Protein AF-A0A932NQ71-F1 (afdb_monomer_lite)

Radius of gyration: 81.45 Å; chains: 1; bounding box: 153×46×199 Å

Sequence (255 aa):
MKWWVYSDGLVCGPYYPETLTRRPSFTSDSLVCPEEGEGGAAAQWLRAGNVRTLRAMLEGRPFPPDPTLDDVADHRRLAERLTELESAARRQAAELKNLAQSEGLLRLELGRKDLELKALNARLAKAGSQMAAVKALEEGLRAIMEGLREQGAEGTALEARLSGFAAEIARSIDRADKAAAESLREAAGLVDATRAGVLRSIKAAEKTLAALVEERASAGAPPKKGGRHARRVRQQLAPSELGLPDAVPLDPPSF

Secondary structure (DSSP, 8-state):
--EEEEETTEEEEEE-HHHHHT-TT--TTSEEEES---SSS----EEGGGSHHHHHHHTTSPPPPPPPHHHHHHHHHHHHHHHHHHHHHHHHHHHHHHHHHHHHHHHHHHHHHHHHHHHHHHHHHHHHHHHHHHHHHHHHHHHHHHHHHHHHHHHHHHHHHHHHHHHHHHHHHHHHHHHHHHHHHHHHHHHHHHHHHHHHHHHHHHHHHHHHHHHHHHS--PPP-------------------PPP----PPPP-

pLDDT: mean 85.09, std 18.21, range [34.28, 98.69]

Foldseek 3Di:
DFKWWDDPNDIDDRHDLVRLLPDPRRAQQIWIFDPPPPDPDPGDTDRLCVDPVNVVSRVPDDDDPDQDPVNVVVVVVVVVVVVVVVVVVVVVVVVVVVVVVVVVVVVVVVVVVVVVVVVVVVVVVVVVVVVVVVVVVVVVVVVVVVVVVVVVVVVVVVVVVVVVVVVVVVVVVVVVVVVVVVVVVVVVVVVVVVVVVVVVVVVVVVVVVVVVVVVPVVDDDDDDDDDDDDDDDDDDDDPDDPPPPDDDDDDDDDD

Structure (mmCIF, N/CA/C/O backbone):
data_AF-A0A932NQ71-F1
#
_entry.id   AF-A0A932NQ71-F1
#
loop_
_atom_site.group_PDB
_atom_site.id
_atom_site.type_symbol
_atom_site.label_atom_id
_atom_site.label_alt_id
_atom_site.label_comp_id
_atom_site.label_asym_id
_atom_site.label_entity_id
_atom_site.label_seq_id
_atom_site.pdbx_PDB_ins_code
_atom_site.Cartn_x
_atom_site.Cartn_y
_atom_site.Cartn_z
_atom_site.occupancy
_atom_site.B_iso_or_equiv
_atom_site.auth_seq_id
_atom_site.auth_comp_id
_atom_site.auth_asym_id
_atom_site.auth_atom_id
_atom_site.pdbx_PDB_model_num
ATOM 1 N N . MET A 1 1 ? 58.960 -20.748 -76.972 1.00 87.12 1 MET A N 1
ATOM 2 C CA . MET A 1 1 ? 59.338 -20.384 -75.591 1.00 87.12 1 MET A CA 1
ATOM 3 C C . MET A 1 1 ? 58.078 -20.287 -74.743 1.00 87.12 1 MET A C 1
ATOM 5 O O . MET A 1 1 ? 57.153 -19.610 -75.188 1.00 87.12 1 MET A O 1
ATOM 9 N N . LYS A 1 2 ? 58.004 -20.971 -73.593 1.00 93.12 2 LYS A N 1
ATOM 10 C CA . LYS A 1 2 ? 56.854 -20.858 -72.679 1.00 93.12 2 LYS A CA 1
ATOM 11 C C . LYS A 1 2 ? 57.104 -19.808 -71.593 1.00 93.12 2 LYS A C 1
ATOM 13 O O . LYS A 1 2 ? 58.249 -19.454 -71.314 1.00 93.12 2 LYS A O 1
ATOM 18 N N . TRP A 1 3 ? 56.021 -19.327 -70.993 1.00 94.56 3 TRP A N 1
ATOM 19 C CA . TRP A 1 3 ? 56.010 -18.225 -70.036 1.00 94.56 3 TRP A CA 1
ATOM 20 C C . TRP A 1 3 ? 55.149 -18.555 -68.816 1.00 94.56 3 TRP A C 1
ATOM 22 O O . TRP A 1 3 ? 54.027 -19.049 -68.943 1.00 94.56 3 TRP A O 1
ATOM 32 N N . TRP A 1 4 ? 55.658 -18.239 -67.634 1.00 94.81 4 TRP A N 1
ATOM 33 C CA . TRP A 1 4 ? 54.905 -18.167 -66.385 1.00 94.81 4 TRP A CA 1
ATOM 34 C C . TRP A 1 4 ? 54.272 -16.784 -66.251 1.00 94.81 4 TRP A C 1
ATOM 36 O O . TRP A 1 4 ? 54.872 -15.804 -66.684 1.00 94.81 4 TRP A O 1
ATOM 46 N N . VAL A 1 5 ? 53.082 -16.690 -65.659 1.00 95.06 5 VAL A N 1
ATOM 47 C CA . VAL A 1 5 ? 52.333 -15.434 -65.484 1.00 95.06 5 VAL A CA 1
ATOM 48 C C . VAL A 1 5 ? 51.865 -15.296 -64.045 1.00 95.06 5 VAL A C 1
ATOM 50 O O . VAL A 1 5 ? 51.347 -16.256 -63.479 1.00 95.06 5 VAL A O 1
ATOM 53 N N . TYR A 1 6 ? 52.003 -14.104 -63.472 1.00 92.94 6 TYR A N 1
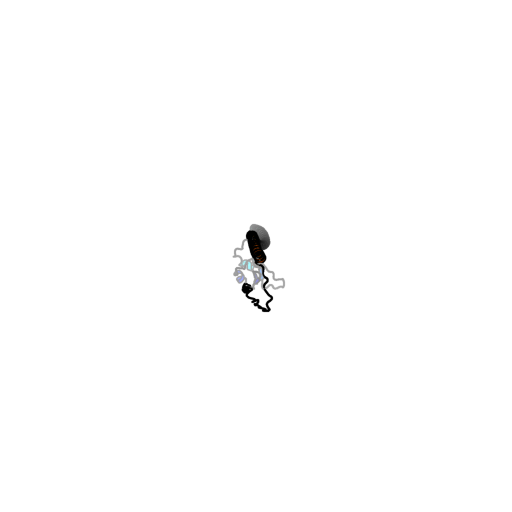ATOM 54 C CA . TYR A 1 6 ? 51.440 -13.763 -62.170 1.00 92.94 6 TYR A CA 1
ATOM 55 C C . TYR A 1 6 ? 50.086 -13.062 -62.345 1.00 92.94 6 TYR A C 1
ATOM 57 O O . TYR A 1 6 ? 50.020 -11.987 -62.943 1.00 92.94 6 TYR A O 1
ATOM 65 N N . SER A 1 7 ? 49.013 -13.678 -61.847 1.00 92.19 7 SER A N 1
ATOM 66 C CA . SER A 1 7 ? 47.631 -13.170 -61.904 1.00 92.19 7 SER A CA 1
ATOM 67 C C . SER A 1 7 ? 46.954 -13.435 -60.564 1.00 92.19 7 SER A C 1
ATOM 69 O O . SER A 1 7 ? 47.102 -14.526 -60.019 1.00 92.19 7 SER A O 1
ATOM 71 N N . ASP A 1 8 ? 46.220 -12.454 -60.034 1.00 88.88 8 ASP A N 1
ATOM 72 C CA . ASP A 1 8 ? 45.392 -12.601 -58.821 1.00 88.88 8 ASP A CA 1
ATOM 73 C C . ASP A 1 8 ? 46.147 -13.151 -57.597 1.00 88.88 8 ASP A C 1
ATOM 75 O O . ASP A 1 8 ? 45.623 -13.932 -56.805 1.00 88.88 8 ASP A O 1
ATOM 79 N N . GLY A 1 9 ? 47.418 -12.770 -57.450 1.00 89.12 9 GLY A N 1
ATOM 80 C CA . GLY A 1 9 ? 48.261 -13.227 -56.346 1.00 89.12 9 GLY A CA 1
ATOM 81 C C . GLY A 1 9 ? 48.943 -14.586 -56.561 1.00 89.12 9 GLY A C 1
ATOM 82 O O . GLY A 1 9 ? 49.709 -15.010 -55.695 1.00 89.12 9 GLY A O 1
ATOM 83 N N . LEU A 1 10 ? 48.707 -15.263 -57.692 1.00 91.94 10 LEU A N 1
ATOM 84 C CA . LEU A 1 10 ? 49.193 -16.617 -57.978 1.00 91.94 10 LEU A CA 1
ATOM 85 C C . LEU A 1 10 ? 50.079 -16.674 -59.230 1.00 91.94 10 LEU A C 1
ATOM 87 O O . LEU A 1 10 ? 49.844 -15.981 -60.219 1.00 91.94 10 LEU A O 1
ATOM 91 N N . VAL A 1 11 ? 51.081 -17.559 -59.208 1.00 93.00 11 VAL A N 1
ATOM 92 C CA . VAL A 1 11 ? 51.907 -17.892 -60.380 1.00 93.00 11 VAL A CA 1
ATOM 93 C C . VAL A 1 11 ? 51.250 -19.037 -61.151 1.00 93.00 11 VAL A C 1
ATOM 95 O O . VAL A 1 11 ? 51.046 -20.122 -60.614 1.00 93.00 11 VAL A O 1
ATOM 98 N N . CYS A 1 12 ? 50.923 -18.810 -62.420 1.00 93.56 12 CYS A N 1
ATOM 99 C CA . CYS A 1 12 ? 50.302 -19.783 -63.315 1.00 93.56 12 CYS A CA 1
ATOM 100 C C . CYS A 1 12 ? 51.209 -20.056 -64.524 1.00 93.56 12 CYS A C 1
ATOM 102 O O . CYS A 1 12 ? 51.764 -19.121 -65.101 1.00 93.56 12 CYS A O 1
ATOM 104 N N . GLY A 1 13 ? 51.310 -21.308 -64.972 1.00 90.56 13 GLY A N 1
ATOM 105 C CA . GLY A 1 13 ? 52.090 -21.659 -66.162 1.00 90.56 13 GLY A CA 1
ATOM 106 C C . GLY A 1 13 ? 52.717 -23.051 -66.100 1.00 90.56 13 GLY A C 1
ATOM 107 O O . GLY A 1 13 ? 52.333 -23.845 -65.240 1.00 90.56 13 GLY A O 1
ATOM 108 N N . PRO A 1 14 ? 53.654 -23.352 -67.017 1.00 93.44 14 PRO A N 1
ATOM 109 C CA . PRO A 1 14 ? 54.113 -22.498 -68.115 1.00 93.44 14 PRO A CA 1
ATOM 110 C C . PRO A 1 14 ? 53.147 -22.549 -69.315 1.00 93.44 14 PRO A C 1
ATOM 112 O O . PRO A 1 14 ? 52.634 -23.606 -69.678 1.00 93.44 14 PRO A O 1
ATOM 115 N N . TYR A 1 15 ? 52.901 -21.410 -69.959 1.00 95.94 15 TYR A N 1
ATOM 116 C CA . TYR A 1 15 ? 51.997 -21.288 -71.106 1.00 95.94 15 TYR A CA 1
ATOM 117 C C . TYR A 1 15 ? 52.735 -20.895 -72.379 1.00 95.94 15 TYR A C 1
ATOM 119 O O . TYR A 1 15 ? 53.704 -20.139 -72.350 1.00 95.94 15 TYR A O 1
ATOM 127 N N . TYR A 1 16 ? 52.222 -21.350 -73.518 1.00 95.88 16 TYR A N 1
ATOM 128 C CA . TYR A 1 16 ? 52.637 -20.813 -74.805 1.00 95.88 16 TYR A CA 1
ATOM 129 C C . TYR A 1 16 ? 52.092 -19.387 -74.997 1.00 95.88 16 TYR A C 1
ATOM 131 O O . TYR A 1 16 ? 51.000 -19.084 -74.498 1.00 95.88 16 TYR A O 1
ATOM 139 N N . PRO A 1 17 ? 52.816 -18.507 -75.709 1.00 93.75 17 PRO A N 1
ATOM 140 C CA . PRO A 1 17 ? 52.379 -17.139 -75.978 1.00 93.75 17 PRO A CA 1
ATOM 141 C C . PRO A 1 17 ? 50.953 -17.064 -76.561 1.00 93.75 17 PRO A C 1
ATOM 143 O O . PRO A 1 17 ? 50.155 -16.201 -76.187 1.00 93.75 17 PRO A O 1
ATOM 146 N N . GLU A 1 18 ? 50.599 -17.999 -77.441 1.00 94.06 18 GLU A N 1
ATOM 147 C CA . GLU A 1 18 ? 49.287 -18.101 -78.090 1.00 94.06 18 GLU A CA 1
ATOM 148 C C . GLU A 1 18 ? 48.183 -18.487 -77.094 1.00 94.06 18 GLU A C 1
ATOM 150 O O . GLU A 1 18 ? 47.032 -18.076 -77.236 1.00 94.06 18 GLU A O 1
ATOM 155 N N . THR A 1 19 ? 48.522 -19.260 -76.059 1.00 94.19 19 THR A N 1
ATOM 156 C CA . THR A 1 19 ? 47.599 -19.612 -74.971 1.00 94.19 19 THR A CA 1
ATOM 157 C C . THR A 1 19 ? 47.383 -18.428 -74.035 1.00 94.19 19 THR A C 1
ATOM 159 O O . THR A 1 19 ? 46.269 -18.230 -73.553 1.00 94.19 19 THR A O 1
ATOM 162 N N . LEU A 1 20 ? 48.419 -17.618 -73.796 1.00 93.25 20 LEU A N 1
ATOM 163 C CA . LEU A 1 20 ? 48.328 -16.436 -72.939 1.00 93.25 20 LEU A CA 1
ATOM 164 C C . LEU A 1 20 ? 47.401 -15.369 -73.511 1.00 93.25 20 LEU A C 1
ATOM 166 O O . LEU A 1 20 ? 46.531 -14.880 -72.802 1.00 93.25 20 LEU A O 1
ATOM 170 N N . THR A 1 21 ? 47.517 -15.066 -74.800 1.00 90.06 21 THR A N 1
ATOM 171 C CA . THR A 1 21 ? 46.705 -14.030 -75.472 1.00 90.06 21 THR A CA 1
ATOM 172 C C . THR A 1 21 ? 45.207 -14.345 -75.516 1.00 90.06 21 THR A C 1
ATOM 174 O O . THR A 1 21 ? 44.372 -13.434 -75.577 1.00 90.06 21 THR A O 1
ATOM 177 N N . ARG A 1 22 ? 44.850 -15.634 -75.450 1.00 90.75 22 ARG A N 1
ATOM 178 C CA . ARG A 1 22 ? 43.459 -16.099 -75.353 1.00 90.75 22 ARG A CA 1
ATOM 179 C C . ARG A 1 22 ? 42.862 -15.909 -73.961 1.00 90.75 22 ARG A C 1
ATOM 181 O O . ARG A 1 22 ? 41.639 -15.924 -73.832 1.00 90.75 22 ARG A O 1
ATOM 188 N N . ARG A 1 23 ? 43.683 -15.739 -72.921 1.00 90.69 23 ARG A N 1
ATOM 189 C CA . ARG A 1 23 ? 43.180 -15.531 -71.560 1.00 90.69 23 ARG A CA 1
ATOM 190 C C . ARG A 1 23 ? 42.665 -14.096 -71.422 1.00 90.69 23 ARG A C 1
ATOM 192 O O . ARG A 1 23 ? 43.397 -13.162 -71.730 1.00 90.69 23 ARG A O 1
ATOM 199 N N . PRO A 1 24 ? 41.434 -13.893 -70.925 1.00 86.56 24 PRO A N 1
ATOM 200 C CA . PRO A 1 24 ? 40.876 -12.552 -70.768 1.00 86.56 24 PRO A CA 1
ATOM 201 C C . PRO A 1 24 ? 41.598 -11.727 -69.694 1.00 86.56 24 PRO A C 1
ATOM 203 O O . PRO A 1 24 ? 41.626 -10.509 -69.800 1.00 86.56 24 PRO A O 1
ATOM 206 N N . SER A 1 25 ? 42.206 -12.376 -68.694 1.00 89.00 25 SER A N 1
ATOM 207 C CA . SER A 1 25 ? 42.967 -11.711 -67.628 1.00 89.00 25 SER A CA 1
ATOM 208 C C . SER A 1 25 ? 44.401 -11.342 -68.022 1.00 89.00 25 SER A C 1
ATOM 210 O O . SER A 1 25 ? 45.077 -10.650 -67.269 1.00 89.00 25 SER A O 1
ATOM 212 N N . PHE A 1 26 ? 44.885 -11.806 -69.178 1.00 91.75 26 PHE A N 1
ATOM 213 C CA . PHE A 1 26 ? 46.238 -11.516 -69.632 1.00 91.75 26 PHE A CA 1
ATOM 214 C C . PHE A 1 26 ? 46.274 -10.175 -70.367 1.00 91.75 26 PHE A C 1
ATOM 216 O O . PHE A 1 26 ? 45.710 -10.016 -71.451 1.00 91.75 26 PHE A O 1
ATOM 223 N N . THR A 1 27 ? 46.954 -9.213 -69.762 1.00 90.75 27 THR A N 1
ATOM 224 C CA . THR A 1 27 ? 47.114 -7.841 -70.250 1.00 90.75 27 THR A CA 1
ATOM 225 C C . THR A 1 27 ? 48.595 -7.509 -70.421 1.00 90.75 27 THR A C 1
ATOM 227 O O . THR A 1 27 ? 49.475 -8.258 -69.997 1.00 90.75 27 THR A O 1
ATOM 230 N N . SER A 1 28 ? 48.900 -6.357 -71.014 1.00 89.75 28 SER A N 1
ATOM 231 C CA . SER A 1 28 ? 50.267 -5.821 -71.089 1.00 89.75 28 SER A CA 1
ATOM 232 C C . SER A 1 28 ? 50.939 -5.649 -69.726 1.00 89.75 28 SER A C 1
ATOM 234 O O . SER A 1 28 ? 52.160 -5.758 -69.629 1.00 89.75 28 SER A O 1
ATOM 236 N N . ASP A 1 29 ? 50.157 -5.411 -68.677 1.00 90.06 29 ASP A N 1
ATOM 237 C CA . ASP A 1 29 ? 50.656 -5.230 -67.313 1.00 90.06 29 ASP A CA 1
ATOM 238 C C . ASP A 1 29 ? 50.848 -6.534 -66.550 1.00 90.06 29 ASP A C 1
ATOM 240 O O . ASP A 1 29 ? 51.442 -6.531 -65.472 1.00 90.06 29 ASP A O 1
ATOM 244 N N . SER A 1 30 ? 50.390 -7.655 -67.111 1.00 93.75 30 SER A N 1
ATOM 245 C CA . SER A 1 30 ? 50.620 -8.968 -66.518 1.00 93.75 30 SER A CA 1
ATOM 246 C C . SER A 1 30 ? 52.121 -9.224 -66.392 1.00 93.75 30 SER A C 1
ATOM 248 O O . SER A 1 30 ? 52.876 -9.055 -67.352 1.00 93.75 30 SER A O 1
ATOM 250 N N . LEU A 1 31 ? 52.563 -9.626 -65.201 1.00 94.25 31 LEU A N 1
ATOM 251 C CA . LEU A 1 31 ? 53.960 -9.974 -64.964 1.00 94.25 31 LEU A CA 1
ATOM 252 C C . LEU A 1 31 ? 54.220 -11.378 -65.501 1.00 94.25 31 LEU A C 1
ATOM 254 O O . LEU A 1 31 ? 53.492 -12.317 -65.178 1.00 94.25 31 LEU A O 1
ATOM 258 N N . VAL A 1 32 ? 55.265 -11.516 -66.310 1.00 94.44 32 VAL A N 1
ATOM 259 C CA . VAL A 1 32 ? 55.643 -12.756 -66.979 1.00 94.44 32 VAL A CA 1
ATOM 260 C C . VAL A 1 32 ? 57.102 -13.109 -66.732 1.00 94.44 32 VAL A C 1
ATOM 262 O O . VAL A 1 32 ? 57.952 -12.229 -66.600 1.00 94.44 32 VAL A O 1
ATOM 265 N N . CYS A 1 33 ? 57.394 -14.405 -66.709 1.00 93.75 33 CYS A N 1
ATOM 266 C CA . CYS A 1 33 ? 58.746 -14.939 -66.597 1.00 93.75 33 CYS A CA 1
ATOM 267 C C . CYS A 1 33 ? 58.964 -16.037 -67.651 1.00 93.75 33 CYS A C 1
ATOM 269 O O . CYS A 1 33 ? 58.133 -16.945 -67.742 1.00 93.75 33 CYS A O 1
ATOM 271 N N . PRO A 1 34 ? 60.044 -15.995 -68.452 1.00 93.12 34 PRO A N 1
ATOM 272 C CA . PRO A 1 34 ? 60.342 -17.060 -69.408 1.00 93.12 34 PRO A CA 1
ATOM 273 C C . PRO A 1 34 ? 60.709 -18.370 -68.688 1.00 93.12 34 PRO A C 1
ATOM 275 O O . PRO A 1 34 ? 61.270 -18.341 -67.596 1.00 93.12 34 PRO A O 1
ATOM 278 N N . GLU A 1 35 ? 60.390 -19.519 -69.292 1.00 90.06 35 GLU A N 1
ATOM 279 C CA . GLU A 1 35 ? 60.728 -20.853 -68.753 1.00 90.06 35 GLU A CA 1
ATOM 280 C C . GLU A 1 35 ? 62.245 -21.137 -68.805 1.00 90.06 35 GLU A C 1
ATOM 282 O O . GLU A 1 35 ? 62.796 -21.715 -67.875 1.00 90.06 35 GLU A O 1
ATOM 287 N N . GLU A 1 36 ? 62.931 -20.692 -69.862 1.00 78.44 36 GLU A N 1
ATOM 288 C CA . GLU A 1 36 ? 64.332 -21.035 -70.171 1.00 78.44 36 GLU A CA 1
ATOM 289 C C . GLU A 1 36 ? 65.318 -19.934 -69.739 1.00 78.44 36 GLU A C 1
ATOM 291 O O . GLU A 1 36 ? 66.099 -19.413 -70.535 1.00 78.44 36 GLU A O 1
ATOM 296 N N . GLY A 1 37 ? 65.271 -19.536 -68.468 1.00 70.38 37 GLY A N 1
ATOM 297 C CA . GLY A 1 37 ? 66.312 -18.694 -67.875 1.00 70.38 37 GLY A CA 1
ATOM 298 C C . GLY A 1 37 ? 67.559 -19.517 -67.543 1.00 70.38 37 GLY A C 1
ATOM 299 O O . GLY A 1 37 ? 67.740 -19.908 -66.392 1.00 70.38 37 GLY A O 1
ATOM 300 N N . GLU A 1 38 ? 68.409 -19.815 -68.529 1.00 55.44 38 GLU A N 1
ATOM 301 C CA . GLU A 1 38 ? 69.722 -20.427 -68.279 1.00 55.44 38 GLU A CA 1
ATOM 302 C C . GLU A 1 38 ? 70.654 -19.417 -67.590 1.00 55.44 38 GLU A C 1
ATOM 304 O O . GLU A 1 38 ? 71.309 -18.593 -68.224 1.00 55.44 38 GLU A O 1
ATOM 309 N N . GLY A 1 39 ? 70.701 -19.473 -66.261 1.00 52.31 39 GLY A N 1
ATOM 310 C CA . GLY A 1 39 ? 71.668 -18.738 -65.447 1.00 52.31 39 GLY A CA 1
ATOM 311 C C . GLY A 1 39 ? 71.035 -18.214 -64.168 1.00 52.31 39 GLY A C 1
ATOM 312 O O . GLY A 1 39 ? 70.076 -17.456 -64.222 1.00 52.31 39 GLY A O 1
ATOM 313 N N . GLY A 1 40 ? 71.579 -18.614 -63.015 1.00 54.53 40 GLY A N 1
ATOM 314 C CA . GLY A 1 40 ? 71.048 -18.399 -61.660 1.00 54.53 40 GLY A CA 1
ATOM 315 C C . GLY A 1 40 ? 70.956 -16.952 -61.149 1.00 54.53 40 GLY A C 1
ATOM 316 O O . GLY A 1 40 ? 71.120 -16.723 -59.952 1.00 54.53 40 GLY A O 1
ATOM 317 N N . ALA A 1 41 ? 70.685 -15.977 -62.014 1.00 58.09 41 ALA A N 1
ATOM 318 C CA . ALA A 1 41 ? 70.125 -14.698 -61.607 1.00 58.09 41 ALA A CA 1
ATOM 319 C C . ALA A 1 41 ? 68.621 -14.887 -61.354 1.00 58.09 41 ALA A C 1
ATOM 321 O O . ALA A 1 41 ? 67.938 -15.556 -62.127 1.00 58.09 41 ALA A O 1
ATOM 322 N N . ALA A 1 42 ? 68.108 -14.329 -60.254 1.00 65.56 42 ALA A N 1
ATOM 323 C CA . ALA A 1 42 ? 66.695 -14.406 -59.896 1.00 65.56 42 ALA A CA 1
ATOM 324 C C . ALA A 1 42 ? 65.810 -14.103 -61.117 1.00 65.56 42 ALA A C 1
ATOM 326 O O . ALA A 1 42 ? 65.957 -13.051 -61.737 1.00 65.56 42 ALA A O 1
ATOM 327 N N . ALA A 1 43 ? 64.930 -15.047 -61.456 1.00 68.44 43 ALA A N 1
ATOM 328 C CA . ALA A 1 43 ? 63.983 -14.965 -62.560 1.00 68.44 43 ALA A CA 1
ATOM 329 C C . ALA A 1 43 ? 63.356 -13.562 -62.650 1.00 68.44 43 ALA A C 1
ATOM 331 O O . ALA A 1 43 ? 62.562 -13.164 -61.793 1.00 68.44 43 ALA A O 1
ATOM 332 N N . GLN A 1 44 ? 63.763 -12.782 -63.656 1.00 83.19 44 GLN A N 1
ATOM 333 C CA . GLN A 1 44 ? 63.325 -11.399 -63.790 1.00 83.19 44 GLN A CA 1
ATOM 334 C C . GLN A 1 44 ? 61.885 -11.390 -64.304 1.00 83.19 44 GLN A C 1
ATOM 336 O O . GLN A 1 44 ? 61.628 -11.620 -65.485 1.00 83.19 44 GLN A O 1
ATOM 341 N N . TRP A 1 45 ? 60.937 -11.129 -63.404 1.00 90.25 45 TRP A N 1
ATOM 342 C CA . TRP A 1 45 ? 59.552 -10.858 -63.770 1.00 90.25 45 TRP A CA 1
ATOM 343 C C . TRP A 1 45 ? 59.490 -9.558 -64.571 1.00 90.25 45 TRP A C 1
ATOM 345 O O . TRP A 1 45 ? 59.839 -8.485 -64.075 1.00 90.25 45 TRP A O 1
ATOM 355 N N . LEU A 1 46 ? 59.050 -9.651 -65.820 1.00 90.81 46 LEU A N 1
ATOM 356 C CA . LEU A 1 46 ? 58.899 -8.520 -66.729 1.00 90.81 46 LEU A CA 1
ATOM 357 C C . LEU A 1 46 ? 57.415 -8.283 -66.986 1.00 90.81 46 LEU A C 1
ATOM 359 O O . LEU A 1 46 ? 56.630 -9.222 -67.005 1.00 90.81 46 LEU A O 1
ATOM 363 N N . ARG A 1 47 ? 57.005 -7.039 -67.236 1.00 92.31 47 ARG A N 1
ATOM 364 C CA . ARG A 1 47 ? 55.658 -6.794 -67.773 1.00 92.31 47 ARG A CA 1
ATOM 365 C C . ARG A 1 47 ? 55.561 -7.411 -69.166 1.00 92.31 47 ARG A C 1
ATOM 367 O O . ARG A 1 47 ? 56.481 -7.232 -69.967 1.00 92.31 47 ARG A O 1
ATOM 374 N N . ALA A 1 48 ? 54.458 -8.087 -69.476 1.00 92.19 48 ALA A N 1
ATOM 375 C CA . ALA A 1 48 ? 54.202 -8.671 -70.794 1.00 92.19 48 ALA A CA 1
ATOM 376 C C . ALA A 1 48 ? 54.368 -7.633 -71.914 1.00 92.19 48 ALA A C 1
ATOM 378 O O . ALA A 1 48 ? 54.934 -7.922 -72.965 1.00 92.19 48 ALA A O 1
ATOM 379 N N . GLY A 1 49 ? 53.964 -6.392 -71.642 1.00 87.94 49 GLY A N 1
ATOM 380 C CA . GLY A 1 49 ? 54.134 -5.250 -72.523 1.00 87.94 49 GLY A CA 1
ATOM 381 C C . GLY A 1 49 ? 55.590 -4.861 -72.764 1.00 87.94 49 GLY A C 1
ATOM 382 O O . GLY A 1 49 ? 55.852 -4.230 -73.771 1.00 87.94 49 GLY A O 1
ATOM 383 N N . ASN A 1 50 ? 56.561 -5.236 -71.929 1.00 88.38 50 ASN A N 1
ATOM 384 C CA . ASN A 1 50 ? 57.991 -4.966 -72.160 1.00 88.38 50 ASN A CA 1
ATOM 385 C C . ASN A 1 50 ? 58.691 -6.079 -72.949 1.00 88.38 50 ASN A C 1
ATOM 387 O O . ASN A 1 50 ? 59.776 -5.869 -73.490 1.00 88.38 50 ASN A O 1
ATOM 391 N N . VAL A 1 51 ? 58.067 -7.250 -73.053 1.00 91.62 51 VAL A N 1
ATOM 392 C CA . VAL A 1 51 ? 58.594 -8.383 -73.809 1.00 91.62 51 VAL A CA 1
ATOM 393 C C . VAL A 1 51 ? 58.146 -8.251 -75.263 1.00 91.62 51 VAL A C 1
ATOM 395 O O . VAL A 1 51 ? 56.968 -8.406 -75.570 1.00 91.62 51 VAL A O 1
ATOM 398 N N . ARG A 1 52 ? 59.086 -7.996 -76.182 1.00 88.62 52 ARG A N 1
ATOM 399 C CA . ARG A 1 52 ? 58.796 -7.728 -77.607 1.00 88.62 52 ARG A CA 1
ATOM 400 C C . ARG A 1 52 ? 57.889 -8.780 -78.263 1.00 88.62 52 ARG A C 1
ATOM 402 O O . ARG A 1 52 ? 57.012 -8.419 -79.038 1.00 88.62 52 ARG A O 1
ATOM 409 N N . THR A 1 53 ? 58.087 -10.061 -77.946 1.00 90.19 53 THR A N 1
ATOM 410 C CA . THR A 1 53 ? 57.305 -11.173 -78.514 1.00 90.19 53 THR A CA 1
ATOM 411 C C . THR A 1 53 ? 55.861 -11.204 -78.017 1.00 90.19 53 THR A C 1
ATOM 413 O O . THR A 1 53 ? 54.963 -11.522 -78.788 1.00 90.19 53 THR A O 1
ATOM 416 N N . LEU A 1 54 ? 55.621 -10.847 -76.753 1.00 91.12 54 LEU A N 1
ATOM 417 C CA . LEU A 1 54 ? 54.277 -10.788 -76.174 1.00 91.12 54 LEU A CA 1
ATOM 418 C C . LEU A 1 54 ? 53.574 -9.474 -76.526 1.00 91.12 54 LEU A C 1
ATOM 420 O O . LEU A 1 54 ? 52.382 -9.490 -76.820 1.00 91.12 54 LEU A O 1
ATOM 424 N N . ARG A 1 55 ? 54.317 -8.360 -76.584 1.00 88.94 55 ARG A N 1
ATOM 425 C CA . ARG A 1 55 ? 53.825 -7.046 -77.024 1.00 88.94 55 ARG A CA 1
ATOM 426 C C . ARG A 1 55 ? 53.180 -7.120 -78.407 1.00 88.94 55 ARG A C 1
ATOM 428 O O . ARG A 1 55 ? 52.028 -6.727 -78.536 1.00 88.94 55 ARG A O 1
ATOM 435 N N . ALA A 1 56 ? 53.868 -7.703 -79.390 1.00 87.56 56 ALA A N 1
ATOM 436 C CA . ALA A 1 56 ? 53.363 -7.825 -80.761 1.00 87.56 56 ALA A CA 1
ATOM 437 C C . ALA A 1 56 ? 52.014 -8.565 -80.851 1.00 87.56 56 ALA A C 1
ATOM 439 O O . ALA A 1 56 ? 51.225 -8.323 -81.757 1.00 87.56 56 ALA A O 1
ATOM 440 N N . MET A 1 57 ? 51.720 -9.457 -79.900 1.00 86.19 57 MET A N 1
ATOM 441 C CA . MET A 1 57 ? 50.444 -10.176 -79.869 1.00 86.19 57 MET A CA 1
ATOM 442 C C . MET A 1 57 ? 49.350 -9.476 -79.061 1.00 86.19 57 MET A C 1
ATOM 444 O O . MET A 1 57 ? 48.180 -9.843 -79.156 1.00 86.19 57 MET A O 1
ATOM 448 N N . LEU A 1 58 ? 49.721 -8.475 -78.266 1.00 83.62 58 LEU A N 1
ATOM 449 C CA . LEU A 1 58 ? 48.795 -7.619 -77.532 1.00 83.62 58 LEU A CA 1
ATOM 450 C C . LEU A 1 58 ? 48.413 -6.358 -78.330 1.00 83.62 58 LEU A C 1
ATOM 452 O O . LEU A 1 58 ? 47.422 -5.721 -77.984 1.00 83.62 58 LEU A O 1
ATOM 456 N N . GLU A 1 59 ? 49.120 -6.051 -79.428 1.00 72.12 59 GLU A N 1
ATOM 457 C CA . GLU A 1 59 ? 48.953 -4.870 -80.307 1.00 72.12 59 GLU A CA 1
ATOM 458 C C . GLU A 1 59 ? 47.584 -4.747 -81.028 1.00 72.12 59 GLU A C 1
ATOM 460 O O . GLU A 1 59 ? 47.393 -3.855 -81.847 1.00 72.12 59 GLU A O 1
ATOM 465 N N . GLY A 1 60 ? 46.591 -5.577 -80.693 1.00 69.25 60 GLY A N 1
ATOM 466 C CA . GLY A 1 60 ? 45.209 -5.478 -81.186 1.00 69.25 60 GLY A CA 1
ATOM 467 C C . GLY A 1 60 ? 44.149 -5.211 -80.111 1.00 69.25 60 GLY A C 1
ATOM 468 O O . GLY A 1 60 ? 42.969 -5.093 -80.443 1.00 69.25 60 GLY A O 1
ATOM 469 N N . ARG A 1 61 ? 44.525 -5.138 -78.826 1.00 68.12 61 ARG A N 1
ATOM 470 C CA . ARG A 1 61 ? 43.592 -4.786 -77.746 1.00 68.12 61 ARG A CA 1
ATOM 471 C C . ARG A 1 61 ? 43.759 -3.302 -77.413 1.00 68.12 61 ARG A C 1
ATOM 473 O O . ARG A 1 61 ? 44.888 -2.894 -77.145 1.00 68.12 61 ARG A O 1
ATOM 480 N N . PRO A 1 62 ? 42.682 -2.491 -77.423 1.00 60.84 62 PRO A N 1
ATOM 481 C CA . PRO A 1 62 ? 42.777 -1.116 -76.960 1.00 60.84 62 PRO A CA 1
ATOM 482 C C . PRO A 1 62 ? 43.242 -1.150 -75.507 1.00 60.84 62 PRO A C 1
ATOM 484 O O . PRO A 1 62 ? 42.601 -1.759 -74.649 1.00 60.84 62 PRO A O 1
ATOM 487 N N . PHE A 1 63 ? 44.405 -0.558 -75.262 1.00 57.66 63 PHE A N 1
ATOM 488 C CA . PHE A 1 63 ? 44.895 -0.352 -73.913 1.00 57.66 63 PHE A CA 1
ATOM 489 C C . PHE A 1 63 ? 43.894 0.553 -73.191 1.00 57.66 63 PHE A C 1
ATOM 491 O O . PHE A 1 63 ? 43.364 1.479 -73.820 1.00 57.66 63 PHE A O 1
ATOM 498 N N . PRO A 1 64 ? 43.607 0.320 -71.898 1.00 66.00 64 PRO A N 1
ATOM 499 C CA . PRO A 1 64 ? 43.045 1.399 -71.106 1.00 66.00 64 PRO A CA 1
ATOM 500 C C . PRO A 1 64 ? 43.981 2.609 -71.268 1.00 66.00 64 PRO A C 1
ATOM 502 O O . PRO A 1 64 ? 45.202 2.418 -71.268 1.00 66.00 64 PRO A O 1
ATOM 505 N N . PRO A 1 65 ? 43.444 3.817 -71.502 1.00 71.31 65 PRO A N 1
ATOM 506 C CA . PRO A 1 65 ? 44.281 5.003 -71.595 1.00 71.31 65 PRO A CA 1
ATOM 507 C C . PRO A 1 65 ? 45.139 5.098 -70.332 1.00 71.31 65 PRO A C 1
ATOM 509 O O . PRO A 1 65 ? 44.663 4.777 -69.239 1.00 71.31 65 PRO A O 1
ATOM 512 N N . ASP A 1 66 ? 46.403 5.496 -70.494 1.00 74.06 66 ASP A N 1
ATOM 513 C CA . ASP A 1 66 ? 47.271 5.746 -69.348 1.00 74.06 66 ASP A CA 1
ATOM 514 C C . ASP A 1 66 ? 46.554 6.717 -68.399 1.00 74.06 66 ASP A C 1
ATOM 516 O O . ASP A 1 66 ? 45.958 7.690 -68.879 1.00 74.06 66 ASP A O 1
ATOM 520 N N . PRO A 1 67 ? 46.571 6.455 -67.078 1.00 76.25 67 PRO A N 1
ATOM 521 C CA . PRO A 1 67 ? 45.876 7.296 -66.118 1.00 76.25 67 PRO A CA 1
ATOM 522 C C . PRO A 1 67 ? 46.340 8.736 -66.294 1.00 76.25 67 PRO A C 1
ATOM 524 O O . PRO A 1 67 ? 47.533 9.052 -66.229 1.00 76.25 67 PRO A O 1
ATOM 527 N N . THR A 1 68 ? 45.378 9.607 -66.554 1.00 85.81 68 THR A N 1
ATOM 528 C CA . THR A 1 68 ? 45.625 11.029 -66.724 1.00 85.81 68 THR A CA 1
ATOM 529 C C . THR A 1 68 ? 45.883 11.671 -65.361 1.00 85.81 68 THR A C 1
ATOM 531 O O . THR A 1 68 ? 45.554 11.125 -64.305 1.00 85.81 68 THR A O 1
ATOM 534 N N . LEU A 1 69 ? 46.485 12.862 -65.354 1.00 82.88 69 LEU A N 1
ATOM 535 C CA . LEU A 1 69 ? 46.651 13.631 -64.115 1.00 82.88 69 LEU A CA 1
ATOM 536 C C . LEU A 1 69 ? 45.299 13.952 -63.452 1.00 82.88 69 LEU A C 1
ATOM 538 O O . LEU A 1 69 ? 45.239 14.063 -62.226 1.00 82.88 69 LEU A O 1
ATOM 542 N N . ASP A 1 70 ? 44.230 14.040 -64.246 1.00 86.62 70 ASP A N 1
ATOM 543 C CA . ASP A 1 70 ? 42.865 14.239 -63.765 1.00 86.62 70 ASP A CA 1
ATOM 544 C C . ASP A 1 70 ? 42.361 13.012 -62.990 1.00 86.62 70 ASP A C 1
ATOM 546 O O . ASP A 1 70 ? 41.827 13.167 -61.891 1.00 86.62 70 ASP A O 1
ATOM 550 N N . ASP A 1 71 ? 42.646 11.794 -63.468 1.00 84.69 71 ASP A N 1
ATOM 551 C CA . ASP A 1 71 ? 42.296 10.553 -62.759 1.00 84.69 71 ASP A CA 1
ATOM 552 C C . ASP A 1 71 ? 42.977 10.482 -61.381 1.00 84.69 71 ASP A C 1
ATOM 554 O O . ASP A 1 71 ? 42.367 10.100 -60.379 1.00 84.69 71 ASP A O 1
ATOM 558 N N . VAL A 1 72 ? 44.242 10.907 -61.292 1.00 86.69 72 VAL A N 1
ATOM 559 C CA . VAL A 1 72 ? 44.977 10.966 -60.015 1.00 86.69 72 VAL A CA 1
ATOM 560 C C . VAL A 1 72 ? 44.372 12.013 -59.072 1.00 86.69 72 VAL A C 1
ATOM 562 O O . VAL A 1 72 ? 44.256 11.769 -57.865 1.00 86.69 72 VAL A O 1
ATOM 565 N N . ALA A 1 73 ? 43.965 13.171 -59.598 1.00 90.62 73 ALA A N 1
ATOM 566 C CA . ALA A 1 73 ? 43.307 14.212 -58.813 1.00 90.62 73 ALA A CA 1
ATOM 567 C C . ALA A 1 73 ? 41.944 13.744 -58.274 1.00 90.62 73 ALA A C 1
ATOM 569 O O . ALA A 1 73 ? 41.624 13.993 -57.106 1.00 90.62 73 ALA A O 1
ATOM 570 N N . ASP A 1 74 ? 41.173 13.015 -59.077 1.00 93.25 74 ASP A N 1
ATOM 571 C CA . ASP A 1 74 ? 39.893 12.449 -58.660 1.00 93.25 74 ASP A CA 1
ATOM 572 C C . ASP A 1 74 ? 40.068 11.315 -57.645 1.00 93.25 74 ASP A C 1
ATOM 574 O O . ASP A 1 74 ? 39.362 11.292 -56.632 1.00 93.25 74 ASP A O 1
ATOM 578 N N . HIS A 1 75 ? 41.070 10.447 -57.812 1.00 91.81 75 HIS A N 1
ATOM 579 C CA . HIS A 1 75 ? 41.426 9.456 -56.793 1.00 91.81 75 HIS A CA 1
ATOM 580 C C . HIS A 1 75 ? 41.791 10.104 -55.455 1.00 91.81 75 HIS A C 1
ATOM 582 O O . HIS A 1 75 ? 41.360 9.625 -54.402 1.00 91.81 75 HIS A O 1
ATOM 588 N N . ARG A 1 76 ? 42.526 11.221 -55.475 1.00 93.56 76 ARG A N 1
ATOM 589 C CA . ARG A 1 76 ? 42.840 11.976 -54.257 1.00 93.56 76 ARG A CA 1
ATOM 590 C C . ARG A 1 76 ? 41.584 12.555 -53.604 1.00 93.56 76 ARG A C 1
ATOM 592 O O . ARG A 1 76 ? 41.409 12.391 -52.400 1.00 93.56 76 ARG A O 1
ATOM 599 N N . ARG A 1 77 ? 40.688 13.176 -54.378 1.00 96.31 77 ARG A N 1
ATOM 600 C CA . ARG A 1 77 ? 39.408 13.704 -53.864 1.00 96.31 77 ARG A CA 1
ATOM 601 C C . ARG A 1 77 ? 38.531 12.605 -53.270 1.00 96.31 77 ARG A C 1
ATOM 603 O O . ARG A 1 77 ? 37.882 12.819 -52.249 1.00 96.31 77 ARG A O 1
ATOM 610 N N . LEU A 1 78 ? 38.501 11.431 -53.901 1.00 96.19 78 LEU A N 1
ATOM 611 C CA . LEU A 1 78 ? 37.784 10.269 -53.381 1.00 96.19 78 LEU A CA 1
ATOM 612 C C . LEU A 1 78 ? 38.403 9.774 -52.074 1.00 96.19 78 LEU A C 1
ATOM 614 O O . LEU A 1 78 ? 37.660 9.498 -51.137 1.00 96.19 78 LEU A O 1
ATOM 618 N N . ALA A 1 79 ? 39.732 9.715 -51.978 1.00 95.81 79 ALA A N 1
ATOM 619 C CA . ALA A 1 79 ? 40.413 9.354 -50.739 1.00 95.81 79 ALA A CA 1
ATOM 620 C C . ALA A 1 79 ? 40.109 10.354 -49.610 1.00 95.81 79 ALA A C 1
ATOM 622 O O . ALA A 1 79 ? 39.770 9.936 -48.506 1.00 95.81 79 ALA A O 1
ATOM 623 N N . GLU A 1 80 ? 40.140 11.660 -49.893 1.00 97.56 80 GLU A N 1
ATOM 624 C CA . GLU A 1 80 ? 39.770 12.711 -48.934 1.00 97.56 80 GLU A CA 1
ATOM 625 C C . GLU A 1 80 ? 38.312 12.529 -48.458 1.00 97.56 80 GLU A C 1
ATOM 627 O O . GLU A 1 80 ? 38.067 12.401 -47.256 1.00 97.56 80 GLU A O 1
ATOM 632 N N . ARG A 1 81 ? 37.350 12.352 -49.376 1.00 97.94 81 ARG A N 1
ATOM 633 C CA . ARG A 1 81 ? 35.943 12.068 -49.019 1.00 97.94 81 ARG A CA 1
ATOM 634 C C . ARG A 1 81 ? 35.761 10.769 -48.231 1.00 97.94 81 ARG A C 1
ATOM 636 O O . ARG A 1 81 ? 34.928 10.724 -47.329 1.00 97.94 81 ARG A O 1
ATOM 643 N N . LEU A 1 82 ? 36.517 9.716 -48.548 1.00 97.69 82 LEU A N 1
ATOM 644 C CA . LEU A 1 82 ? 36.485 8.461 -47.792 1.00 97.69 82 LEU A CA 1
ATOM 645 C C . LEU A 1 82 ? 36.974 8.681 -46.361 1.00 97.69 82 LEU A C 1
ATOM 647 O O . LEU A 1 82 ? 36.295 8.267 -45.426 1.00 97.69 82 LEU A O 1
ATOM 651 N N . THR A 1 83 ? 38.078 9.405 -46.169 1.00 97.62 83 THR A N 1
ATOM 652 C CA . THR A 1 83 ? 38.561 9.736 -44.819 1.00 97.62 83 THR A CA 1
ATOM 653 C C . THR A 1 83 ? 37.582 10.613 -44.035 1.00 97.62 83 THR A C 1
ATOM 655 O O . THR A 1 83 ? 37.368 10.385 -42.840 1.00 97.62 83 THR A O 1
ATOM 658 N N . GLU A 1 84 ? 36.917 11.567 -44.691 1.00 98.06 84 GLU A N 1
ATOM 659 C CA . GLU A 1 84 ? 35.847 12.362 -44.082 1.00 98.06 84 GLU A CA 1
ATOM 660 C C . GLU A 1 84 ? 34.669 11.481 -43.647 1.00 98.06 84 GLU A C 1
ATOM 662 O O . GLU A 1 84 ? 34.240 11.569 -42.491 1.00 98.06 84 GLU A O 1
ATOM 667 N N . LEU A 1 85 ? 34.187 10.594 -44.525 1.00 98.00 85 LEU A N 1
ATOM 668 C CA . LEU A 1 85 ? 33.096 9.663 -44.227 1.00 98.00 85 LEU A CA 1
ATOM 669 C C . LEU A 1 85 ? 33.464 8.682 -43.112 1.00 98.00 85 LEU A C 1
ATOM 671 O O . LEU A 1 85 ? 32.657 8.458 -42.212 1.00 98.00 85 LEU A O 1
ATOM 675 N N . GLU A 1 86 ? 34.683 8.149 -43.104 1.00 98.00 86 GLU A N 1
ATOM 676 C CA . GLU A 1 86 ? 35.177 7.293 -42.023 1.00 98.00 86 GLU A CA 1
ATOM 677 C C . GLU A 1 86 ? 35.224 8.042 -40.687 1.00 98.00 86 GLU A C 1
ATOM 679 O O . GLU A 1 86 ? 34.815 7.505 -39.653 1.00 98.00 86 GLU A O 1
ATOM 684 N N . SER A 1 87 ? 35.672 9.301 -40.687 1.00 97.88 87 SER A N 1
ATOM 685 C CA . SER A 1 87 ? 35.675 10.133 -39.480 1.00 97.88 87 SER A CA 1
ATOM 686 C C . SER A 1 87 ? 34.253 10.431 -38.983 1.00 97.88 87 SER A C 1
ATOM 688 O O . SER A 1 87 ? 33.998 10.424 -37.775 1.00 97.88 87 SER A O 1
ATOM 690 N N . ALA A 1 88 ? 33.306 10.668 -39.897 1.00 98.06 88 ALA A N 1
ATOM 691 C CA . ALA A 1 88 ? 31.899 10.878 -39.577 1.00 98.06 88 ALA A CA 1
ATOM 692 C C . ALA A 1 88 ? 31.267 9.599 -39.007 1.00 98.06 88 ALA A C 1
ATOM 694 O O . ALA A 1 88 ? 30.636 9.656 -37.953 1.00 98.06 88 ALA A O 1
ATOM 695 N N . ALA A 1 89 ? 31.529 8.444 -39.622 1.00 97.75 89 ALA A N 1
ATOM 696 C CA . ALA A 1 89 ? 31.057 7.147 -39.149 1.00 97.75 89 ALA A CA 1
ATOM 697 C C . ALA A 1 89 ? 31.601 6.815 -37.749 1.00 97.75 89 ALA A C 1
ATOM 699 O O . ALA A 1 89 ? 30.850 6.365 -36.884 1.00 97.75 89 ALA A O 1
ATOM 700 N N . ARG A 1 90 ? 32.884 7.102 -37.475 1.00 98.19 90 ARG A N 1
ATOM 701 C CA . ARG A 1 90 ? 33.471 6.930 -36.131 1.00 98.19 90 ARG A CA 1
ATOM 702 C C . ARG A 1 90 ? 32.818 7.840 -35.088 1.00 98.19 90 ARG A C 1
ATOM 704 O O . ARG A 1 90 ? 32.579 7.388 -33.970 1.00 98.19 90 ARG A O 1
ATOM 711 N N . ARG A 1 91 ? 32.505 9.094 -35.441 1.00 98.50 91 ARG A N 1
ATOM 712 C CA . ARG A 1 91 ? 31.787 10.027 -34.552 1.00 98.50 91 ARG A CA 1
ATOM 713 C C . ARG A 1 91 ? 30.376 9.534 -34.242 1.00 98.50 91 ARG A C 1
ATOM 715 O O . ARG A 1 91 ? 30.033 9.413 -33.071 1.00 98.50 91 ARG A O 1
ATOM 722 N N . GLN A 1 92 ? 29.613 9.147 -35.262 1.00 98.25 92 GLN A N 1
ATOM 723 C CA . GLN A 1 92 ? 28.266 8.597 -35.084 1.00 98.25 92 GLN A CA 1
ATOM 724 C C . GLN A 1 92 ? 28.274 7.307 -34.252 1.00 98.25 92 GLN A C 1
ATOM 726 O O . GLN A 1 92 ? 27.442 7.134 -33.366 1.00 98.25 92 GLN A O 1
ATOM 731 N N . ALA A 1 93 ? 29.247 6.417 -34.471 1.00 98.12 93 ALA A N 1
ATOM 732 C CA . ALA A 1 93 ? 29.396 5.207 -33.665 1.00 98.12 93 ALA A CA 1
ATOM 733 C C . ALA A 1 93 ? 29.687 5.524 -32.186 1.00 98.12 93 ALA A C 1
ATOM 735 O O . ALA A 1 93 ? 29.154 4.862 -31.292 1.00 98.12 93 ALA A O 1
ATOM 736 N N . ALA A 1 94 ? 30.502 6.547 -31.912 1.00 98.44 94 ALA A N 1
ATOM 737 C CA . ALA A 1 94 ? 30.763 7.006 -30.550 1.00 98.44 94 ALA A CA 1
ATOM 738 C C . ALA A 1 94 ? 29.513 7.629 -29.902 1.00 98.44 94 ALA A C 1
ATOM 740 O O . ALA A 1 94 ? 29.214 7.329 -28.747 1.00 98.44 94 ALA A O 1
ATOM 741 N N . GLU A 1 95 ? 28.748 8.432 -30.644 1.00 98.56 95 GLU A N 1
ATOM 742 C CA . GLU A 1 95 ? 27.483 9.013 -30.175 1.00 98.56 95 GLU A CA 1
ATOM 743 C C . GLU A 1 95 ? 26.449 7.935 -29.840 1.00 98.56 95 GLU A C 1
ATOM 745 O O . GLU A 1 95 ? 25.888 7.952 -28.745 1.00 98.56 95 GLU A O 1
ATOM 750 N N . LEU A 1 96 ? 26.254 6.943 -30.716 1.00 98.25 96 LEU A N 1
ATOM 751 C CA . LEU A 1 96 ? 25.347 5.819 -30.458 1.00 98.25 96 LEU A CA 1
ATOM 752 C C . LEU A 1 96 ? 25.767 5.016 -29.225 1.00 98.25 96 LEU A C 1
ATOM 754 O O . LEU A 1 96 ? 24.918 4.616 -28.427 1.00 98.25 96 LEU A O 1
ATOM 758 N N . LYS A 1 97 ? 27.073 4.814 -29.027 1.00 98.50 97 LYS A N 1
ATOM 759 C CA . LYS A 1 97 ? 27.595 4.152 -27.827 1.00 98.50 97 LYS A CA 1
ATOM 760 C C . LYS A 1 97 ? 27.297 4.961 -26.561 1.00 98.50 97 LYS A C 1
ATOM 762 O O . LYS A 1 97 ? 26.872 4.378 -25.565 1.00 98.50 97 LYS A O 1
ATOM 767 N N . ASN A 1 98 ? 27.481 6.280 -26.598 1.00 98.44 98 ASN A N 1
ATOM 768 C CA . ASN A 1 98 ? 27.178 7.161 -25.467 1.00 98.44 98 ASN A CA 1
ATOM 769 C C . ASN A 1 98 ? 25.672 7.186 -25.160 1.00 98.44 98 ASN A C 1
ATOM 771 O O . ASN A 1 98 ? 25.280 7.089 -23.997 1.00 98.44 98 ASN A O 1
ATOM 775 N N . LEU A 1 99 ? 24.823 7.243 -26.192 1.00 98.38 99 LEU A N 1
ATOM 776 C CA . LEU A 1 99 ? 23.369 7.172 -26.038 1.00 98.38 99 LEU A CA 1
ATOM 777 C C . LEU A 1 99 ? 22.940 5.839 -25.418 1.00 98.38 99 LEU A C 1
ATOM 779 O O . LEU A 1 99 ? 22.203 5.847 -24.434 1.00 98.38 99 LEU A O 1
ATOM 783 N N . ALA A 1 100 ? 23.468 4.711 -25.901 1.00 98.38 100 ALA A N 1
ATOM 784 C CA . ALA A 1 100 ? 23.178 3.393 -25.334 1.00 98.38 100 ALA A CA 1
ATOM 785 C C . ALA A 1 100 ? 23.604 3.279 -23.857 1.00 98.38 100 ALA A C 1
ATOM 787 O O . ALA A 1 100 ? 22.896 2.683 -23.043 1.00 98.38 100 ALA A O 1
ATOM 788 N N . GLN A 1 101 ? 24.736 3.882 -23.481 1.00 98.62 101 GLN A N 1
ATOM 789 C CA . GLN A 1 101 ? 25.162 3.954 -22.079 1.00 98.62 101 GLN A CA 1
ATOM 790 C C . GLN A 1 101 ? 24.199 4.798 -21.235 1.00 98.62 101 GLN A C 1
ATOM 792 O O . GLN A 1 101 ? 23.806 4.369 -20.150 1.00 98.62 101 GLN A O 1
ATOM 797 N N . SER A 1 102 ? 23.783 5.965 -21.739 1.00 98.38 102 SER A N 1
ATOM 798 C CA . SER A 1 102 ? 22.823 6.830 -21.043 1.00 98.38 102 SER A CA 1
ATOM 799 C C . SER A 1 102 ? 21.456 6.161 -20.866 1.00 98.38 102 SER A C 1
ATOM 801 O O . SER A 1 102 ? 20.875 6.223 -19.785 1.00 98.38 102 SER A O 1
ATOM 803 N N . GLU A 1 103 ? 20.983 5.430 -21.879 1.00 98.38 103 GLU A N 1
ATOM 804 C CA . GLU A 1 103 ? 19.750 4.649 -21.808 1.00 98.38 103 GLU A CA 1
ATOM 805 C C . GLU A 1 103 ? 19.850 3.550 -20.742 1.00 98.38 103 GLU A C 1
ATOM 807 O O . GLU A 1 103 ? 18.915 3.346 -19.966 1.00 98.38 103 GLU A O 1
ATOM 812 N N . GLY A 1 104 ? 20.999 2.871 -20.654 1.00 98.44 104 GLY A N 1
ATOM 813 C CA . GLY A 1 104 ? 21.266 1.888 -19.606 1.00 98.44 104 GLY A CA 1
ATOM 814 C C . GLY A 1 104 ? 21.151 2.479 -18.197 1.00 98.44 104 GLY A C 1
ATOM 815 O O . GLY A 1 104 ? 20.500 1.884 -17.338 1.00 98.44 104 GLY A O 1
ATOM 816 N N . LEU A 1 105 ? 21.723 3.665 -17.967 1.00 98.69 105 LEU A N 1
ATOM 817 C CA . LEU A 1 105 ? 21.630 4.365 -16.679 1.00 98.69 105 LEU A CA 1
ATOM 818 C C . LEU A 1 105 ? 20.189 4.765 -16.348 1.00 98.69 105 LEU A C 1
ATOM 820 O O . LEU A 1 105 ? 19.712 4.472 -15.252 1.00 98.69 105 LEU A O 1
ATOM 824 N N . LEU A 1 106 ? 19.467 5.347 -17.309 1.00 98.38 106 LEU A N 1
ATOM 825 C CA . LEU A 1 106 ? 18.068 5.741 -17.121 1.00 98.38 106 LEU A CA 1
ATOM 826 C C . LEU A 1 106 ? 17.166 4.540 -16.814 1.00 98.38 106 LEU A C 1
ATOM 828 O O . LEU A 1 106 ? 16.283 4.633 -15.964 1.00 98.38 106 LEU A O 1
ATOM 832 N N . ARG A 1 107 ? 17.402 3.385 -17.448 1.00 98.62 107 ARG A N 1
ATOM 833 C CA . ARG A 1 107 ? 16.664 2.147 -17.143 1.00 98.62 107 ARG A CA 1
ATOM 834 C C . ARG A 1 107 ? 16.920 1.654 -15.719 1.00 98.62 107 ARG A C 1
ATOM 836 O O . ARG A 1 107 ? 15.986 1.200 -15.060 1.00 98.62 107 ARG A O 1
ATOM 843 N N . LEU A 1 108 ? 18.157 1.755 -15.229 1.00 98.69 108 LEU A N 1
ATOM 844 C CA . LEU A 1 108 ? 18.486 1.407 -13.844 1.00 98.69 108 LEU A CA 1
ATOM 845 C C . LEU A 1 108 ? 17.822 2.366 -12.848 1.00 98.69 108 LEU A C 1
ATOM 847 O O . LEU A 1 108 ? 17.266 1.919 -11.843 1.00 98.69 108 LEU A O 1
ATOM 851 N N . GLU A 1 109 ? 17.837 3.668 -13.133 1.00 98.62 109 GLU A N 1
ATOM 852 C CA . GLU A 1 109 ? 17.154 4.672 -12.313 1.00 98.62 109 GLU A CA 1
ATOM 853 C C . GLU A 1 109 ? 15.641 4.453 -12.281 1.00 98.62 109 GLU A C 1
ATOM 855 O O . GLU A 1 109 ? 15.044 4.485 -11.202 1.00 98.62 109 GLU A O 1
ATOM 860 N N . LEU A 1 110 ? 15.029 4.158 -13.430 1.00 98.38 110 LEU A N 1
ATOM 861 C CA . LEU A 1 110 ? 13.608 3.834 -13.527 1.00 98.38 110 LEU A CA 1
ATOM 862 C C . LEU A 1 110 ? 13.272 2.586 -12.699 1.00 98.38 110 LEU A C 1
ATOM 864 O O . LEU A 1 110 ? 12.362 2.628 -11.874 1.00 98.38 110 LEU A O 1
ATOM 868 N N . GLY A 1 111 ? 14.078 1.524 -12.805 1.00 98.50 111 GLY A N 1
ATOM 869 C CA . GLY A 1 111 ? 13.915 0.324 -11.980 1.00 98.50 111 GLY A CA 1
ATOM 870 C C . GLY A 1 111 ? 14.038 0.600 -10.476 1.00 98.50 111 GLY A C 1
ATOM 871 O O . GLY A 1 111 ? 13.266 0.068 -9.674 1.00 98.50 111 GLY A O 1
ATOM 872 N N . ARG A 1 112 ? 14.960 1.482 -10.067 1.00 98.69 112 ARG A N 1
ATOM 873 C CA . ARG A 1 112 ? 15.069 1.929 -8.669 1.00 98.69 112 ARG A CA 1
ATOM 874 C C . ARG A 1 112 ? 13.820 2.694 -8.226 1.00 98.69 112 ARG A C 1
ATOM 876 O O . ARG A 1 112 ? 13.315 2.440 -7.132 1.00 98.69 112 ARG A O 1
ATOM 883 N N . LYS A 1 113 ? 13.318 3.613 -9.053 1.00 98.44 113 LYS A N 1
ATOM 884 C CA . LYS A 1 113 ? 12.116 4.403 -8.748 1.00 98.44 113 LYS A CA 1
ATOM 885 C C . LYS A 1 113 ? 10.866 3.532 -8.653 1.00 98.44 113 LYS A C 1
ATOM 887 O O . LYS A 1 113 ? 10.063 3.745 -7.748 1.00 98.44 113 LYS A O 1
ATOM 892 N N . ASP A 1 114 ? 10.750 2.496 -9.477 1.00 98.69 114 ASP A N 1
ATOM 893 C CA . ASP A 1 114 ? 9.659 1.520 -9.385 1.00 98.69 114 ASP A CA 1
ATOM 894 C C . ASP A 1 114 ? 9.672 0.748 -8.059 1.00 98.69 114 ASP A C 1
ATOM 896 O O . ASP A 1 114 ? 8.621 0.516 -7.454 1.00 98.69 114 ASP A O 1
ATOM 900 N N . LEU A 1 115 ? 10.854 0.362 -7.569 1.00 98.56 115 LEU A N 1
ATOM 901 C CA . LEU A 1 115 ? 10.990 -0.275 -6.255 1.00 98.56 115 LEU A CA 1
ATOM 902 C C . LEU A 1 115 ? 10.640 0.694 -5.116 1.00 98.56 115 LEU A C 1
ATOM 904 O O . LEU A 1 115 ? 9.931 0.306 -4.185 1.00 98.56 115 LEU A O 1
ATOM 908 N N . GLU A 1 116 ? 11.085 1.952 -5.204 1.00 98.69 116 GLU A N 1
ATOM 909 C CA . GLU A 1 116 ? 10.726 3.009 -4.246 1.00 98.69 116 GLU A CA 1
ATOM 910 C C . GLU A 1 116 ? 9.200 3.231 -4.210 1.00 98.69 116 GLU A C 1
ATOM 912 O O . GLU A 1 116 ? 8.609 3.259 -3.127 1.00 98.69 116 GLU A O 1
ATOM 917 N N . LEU A 1 117 ? 8.535 3.296 -5.370 1.00 98.56 117 LEU A N 1
ATOM 918 C CA . LEU A 1 117 ? 7.076 3.428 -5.472 1.00 98.56 117 LEU A CA 1
ATOM 919 C C . LEU A 1 117 ? 6.337 2.224 -4.878 1.00 98.56 117 LEU A C 1
ATOM 921 O O . LEU A 1 117 ? 5.385 2.401 -4.116 1.00 98.56 117 LEU A O 1
ATOM 925 N N . LYS A 1 118 ? 6.788 0.995 -5.159 1.00 98.62 118 LYS A N 1
ATOM 926 C CA . LYS A 1 118 ? 6.212 -0.220 -4.553 1.00 98.62 118 LYS A CA 1
ATOM 927 C C . LYS A 1 118 ? 6.343 -0.206 -3.030 1.00 98.62 118 LYS A C 1
ATOM 929 O O . LYS A 1 118 ? 5.384 -0.540 -2.332 1.00 98.62 118 LYS A O 1
ATOM 934 N N . ALA A 1 119 ? 7.492 0.221 -2.506 1.00 98.50 119 ALA A N 1
ATOM 935 C CA . ALA A 1 119 ? 7.710 0.340 -1.067 1.00 98.50 119 ALA A CA 1
ATOM 936 C C . ALA A 1 119 ? 6.801 1.404 -0.426 1.00 98.50 119 ALA A C 1
ATOM 938 O O . ALA A 1 119 ? 6.238 1.165 0.645 1.00 98.50 119 ALA A O 1
ATOM 939 N N . LEU A 1 120 ? 6.616 2.557 -1.078 1.00 98.50 120 LEU A N 1
ATOM 940 C CA . LEU A 1 120 ? 5.691 3.597 -0.617 1.00 98.50 120 LEU A CA 1
ATOM 941 C C . LEU A 1 120 ? 4.235 3.120 -0.642 1.00 98.50 120 LEU A C 1
ATOM 943 O O . LEU A 1 120 ? 3.526 3.314 0.344 1.00 98.50 120 LEU A O 1
ATOM 947 N N . ASN A 1 121 ? 3.811 2.421 -1.695 1.00 98.38 121 ASN A N 1
ATOM 948 C CA . ASN A 1 121 ? 2.466 1.847 -1.779 1.00 98.38 121 ASN A CA 1
ATOM 949 C C . ASN A 1 121 ? 2.211 0.810 -0.676 1.00 98.38 121 ASN A C 1
ATOM 951 O O . ASN A 1 121 ? 1.152 0.828 -0.052 1.00 98.38 121 ASN A O 1
ATOM 955 N N . ALA A 1 122 ? 3.191 -0.044 -0.366 1.00 98.56 122 ALA A N 1
ATOM 956 C CA . ALA A 1 122 ? 3.082 -0.985 0.750 1.00 98.56 122 ALA A CA 1
ATOM 957 C C . ALA A 1 122 ? 2.957 -0.265 2.107 1.00 98.56 122 ALA A C 1
ATOM 959 O O . ALA A 1 122 ? 2.159 -0.666 2.959 1.00 98.56 122 ALA A O 1
ATOM 960 N N . ARG A 1 123 ? 3.703 0.832 2.310 1.00 98.56 123 ARG A N 1
ATOM 961 C CA . ARG A 1 123 ? 3.580 1.672 3.515 1.00 98.56 123 ARG A CA 1
ATOM 962 C C . ARG A 1 123 ? 2.215 2.349 3.601 1.00 98.56 123 ARG A C 1
ATOM 964 O O . ARG A 1 123 ? 1.639 2.377 4.684 1.00 98.56 123 ARG A O 1
ATOM 971 N N . LEU A 1 124 ? 1.687 2.843 2.483 1.00 98.50 124 LEU A N 1
ATOM 972 C CA . LEU A 1 124 ? 0.367 3.469 2.420 1.00 98.50 124 LEU A CA 1
ATOM 973 C C . LEU A 1 124 ? -0.744 2.455 2.712 1.00 98.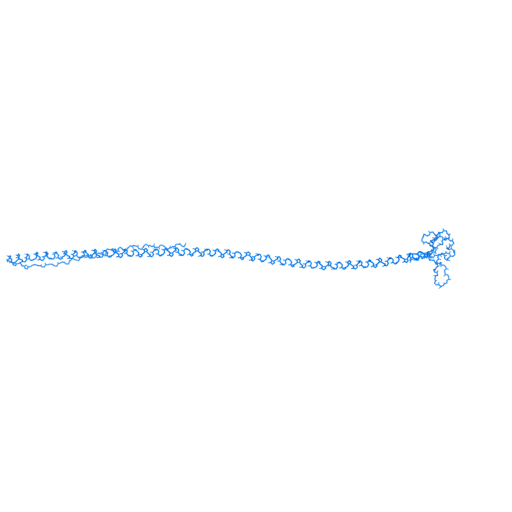50 124 LEU A C 1
ATOM 975 O O . LEU A 1 124 ? -1.632 2.746 3.508 1.00 98.50 124 LEU A O 1
ATOM 979 N N . ALA A 1 125 ? -0.655 1.240 2.165 1.00 98.44 125 ALA A N 1
ATOM 980 C CA . ALA A 1 125 ? -1.584 0.156 2.484 1.00 98.44 125 ALA A CA 1
ATOM 981 C C . ALA A 1 125 ? -1.554 -0.197 3.982 1.00 98.44 125 ALA A C 1
ATOM 983 O O . ALA A 1 125 ? -2.602 -0.322 4.619 1.00 98.44 125 ALA A O 1
ATOM 984 N N . LYS A 1 126 ? -0.355 -0.275 4.580 1.00 98.44 126 LYS A N 1
ATOM 985 C CA . LYS A 1 126 ? -0.201 -0.497 6.024 1.00 98.44 126 LYS A CA 1
ATOM 986 C C . LYS A 1 126 ? -0.814 0.643 6.842 1.00 98.44 126 LYS A C 1
ATOM 988 O O . LYS A 1 126 ? -1.576 0.365 7.765 1.00 98.44 126 LYS A O 1
ATOM 993 N N . ALA A 1 127 ? -0.545 1.899 6.488 1.00 98.00 127 ALA A N 1
ATOM 994 C CA . ALA A 1 127 ? -1.137 3.059 7.154 1.00 98.00 127 ALA A CA 1
ATOM 995 C C . ALA A 1 127 ? -2.672 3.062 7.036 1.00 98.00 127 ALA A C 1
ATOM 997 O O . ALA A 1 127 ? -3.364 3.321 8.018 1.00 98.00 127 ALA A O 1
ATOM 998 N N . GLY A 1 128 ? -3.210 2.680 5.873 1.00 98.31 128 GLY A N 1
ATOM 999 C CA . GLY A 1 128 ? -4.648 2.506 5.661 1.00 98.31 128 GLY A CA 1
ATOM 1000 C C . GLY A 1 128 ? -5.257 1.449 6.586 1.00 98.31 128 GLY A C 1
ATOM 1001 O O . GLY A 1 128 ? -6.283 1.701 7.214 1.00 98.31 128 GLY A O 1
ATOM 1002 N N . SER A 1 129 ? -4.592 0.299 6.749 1.00 98.38 129 SER A N 1
ATOM 1003 C CA . SER A 1 129 ? -5.044 -0.745 7.684 1.00 98.38 129 SER A CA 1
ATOM 1004 C C . SER A 1 129 ? -4.997 -0.296 9.151 1.00 98.38 129 SER A C 1
ATOM 1006 O O . SER A 1 129 ? -5.913 -0.589 9.916 1.00 98.38 129 SER A O 1
ATOM 1008 N N . GLN A 1 130 ? -3.977 0.479 9.539 1.00 98.25 130 GLN A N 1
ATOM 1009 C CA . GLN A 1 130 ? -3.874 1.055 10.882 1.00 98.25 130 GLN A CA 1
ATOM 1010 C C . GLN A 1 130 ? -4.977 2.086 11.134 1.00 98.25 130 GLN A C 1
ATOM 1012 O O . GLN A 1 130 ? -5.593 2.070 12.194 1.00 98.25 130 GLN A O 1
ATOM 1017 N N . MET A 1 131 ? -5.279 2.939 10.152 1.00 98.31 131 MET A N 1
ATOM 1018 C CA . MET A 1 131 ? -6.376 3.905 10.245 1.00 98.31 131 MET A CA 1
ATOM 1019 C C . MET A 1 131 ? -7.737 3.208 10.380 1.00 98.31 131 MET A C 1
ATOM 1021 O O . MET A 1 131 ? -8.573 3.653 11.162 1.00 98.31 131 MET A O 1
ATOM 1025 N N . ALA A 1 132 ? -7.955 2.099 9.666 1.00 98.19 132 ALA A N 1
ATOM 1026 C CA . ALA A 1 132 ? -9.163 1.290 9.819 1.00 98.19 132 ALA A CA 1
ATOM 1027 C C . ALA A 1 132 ? -9.272 0.675 11.227 1.00 98.19 132 ALA A C 1
ATOM 1029 O O . ALA A 1 132 ? -10.341 0.718 11.829 1.00 98.19 132 ALA A O 1
ATOM 1030 N N . ALA A 1 133 ? -8.163 0.175 11.783 1.00 97.94 133 ALA A N 1
ATOM 1031 C CA . ALA A 1 133 ? -8.131 -0.347 13.150 1.00 97.94 133 ALA A CA 1
ATOM 1032 C C . ALA A 1 133 ? -8.415 0.740 14.202 1.00 97.94 133 ALA A C 1
ATOM 1034 O O . ALA A 1 133 ? -9.169 0.497 15.140 1.00 97.94 133 ALA A O 1
ATOM 1035 N N . VAL A 1 134 ? -7.865 1.950 14.034 1.00 98.38 134 VAL A N 1
ATOM 1036 C CA . VAL A 1 134 ? -8.153 3.090 14.925 1.00 98.38 134 VAL A CA 1
ATOM 1037 C C . VAL A 1 134 ? -9.634 3.462 14.874 1.00 98.38 134 VAL A C 1
ATOM 1039 O O . VAL A 1 134 ? -10.245 3.614 15.926 1.00 98.38 134 VAL A O 1
ATOM 1042 N N . LYS A 1 135 ? -10.244 3.520 13.684 1.00 98.38 135 LYS A N 1
ATOM 1043 C CA . LYS A 1 135 ? -11.690 3.772 13.553 1.00 98.38 135 LYS A CA 1
ATOM 1044 C C . LYS A 1 135 ? -12.537 2.712 14.261 1.00 98.38 135 LYS A C 1
ATOM 1046 O O . LYS A 1 135 ? -13.471 3.062 14.972 1.00 98.38 135 LYS A O 1
ATOM 1051 N N . ALA A 1 136 ? -12.180 1.434 14.125 1.00 98.31 136 ALA A N 1
ATOM 1052 C CA . ALA A 1 136 ? -12.872 0.355 14.827 1.00 98.31 136 ALA A CA 1
ATOM 1053 C C . ALA A 1 136 ? -12.746 0.483 16.359 1.00 98.31 136 ALA A C 1
ATOM 1055 O O . ALA A 1 136 ? -13.706 0.229 17.084 1.00 98.31 136 ALA A O 1
ATOM 1056 N N . LEU A 1 137 ? -11.584 0.920 16.865 1.00 98.12 137 LEU A N 1
ATOM 1057 C CA . LEU A 1 137 ? -11.397 1.208 18.291 1.00 98.12 137 LEU A CA 1
ATOM 1058 C C . LEU A 1 137 ? -12.232 2.409 18.756 1.00 98.12 137 LEU A C 1
ATOM 1060 O O . LEU A 1 137 ? -12.809 2.352 19.839 1.00 98.12 137 LEU A O 1
ATOM 1064 N N . GLU A 1 138 ? -12.330 3.473 17.957 1.00 98.38 138 GLU A N 1
ATOM 1065 C CA . GLU A 1 138 ? -13.185 4.632 18.258 1.00 98.38 138 GLU A CA 1
ATOM 1066 C C . GLU A 1 138 ? -14.671 4.249 18.310 1.00 98.38 138 GLU A C 1
ATOM 1068 O O . GLU A 1 138 ? -15.394 4.689 19.207 1.00 98.38 138 GLU A O 1
ATOM 1073 N N . GLU A 1 139 ? -15.130 3.410 17.381 1.00 98.19 139 GLU A N 1
ATOM 1074 C CA . GLU A 1 139 ? -16.491 2.863 17.378 1.00 98.19 139 GLU A CA 1
ATOM 1075 C C . GLU A 1 139 ? -16.745 1.969 18.599 1.00 98.19 139 GLU A C 1
ATOM 1077 O O . GLU A 1 139 ? -17.757 2.141 19.279 1.00 98.19 139 GLU A O 1
ATOM 1082 N N . GLY A 1 140 ? -15.800 1.086 18.940 1.00 98.25 140 GLY A N 1
ATOM 1083 C CA . GLY A 1 140 ? -15.876 0.260 20.147 1.00 98.25 140 GLY A CA 1
ATOM 1084 C C . GLY A 1 140 ? -15.913 1.091 21.434 1.00 98.25 140 GLY A C 1
ATOM 1085 O O . GLY A 1 140 ? -16.722 0.826 22.321 1.00 98.25 140 GLY A O 1
ATOM 1086 N N . LEU A 1 141 ? -15.096 2.144 21.525 1.00 98.06 141 LEU A N 1
ATOM 1087 C CA . LEU A 1 141 ? -15.095 3.063 22.665 1.00 98.06 141 LEU A CA 1
ATOM 1088 C C . LEU A 1 141 ? -16.417 3.837 22.770 1.00 98.06 141 LEU A C 1
ATOM 1090 O O . LEU A 1 141 ? -16.933 4.013 23.874 1.00 98.06 141 LEU A O 1
ATOM 1094 N N . ARG A 1 142 ? -16.999 4.259 21.638 1.00 98.38 142 ARG A N 1
ATOM 1095 C CA . ARG A 1 142 ? -18.332 4.881 21.612 1.00 98.38 142 ARG A CA 1
ATOM 1096 C C . ARG A 1 142 ? -19.398 3.936 22.169 1.00 98.38 142 ARG A C 1
ATOM 1098 O O . ARG A 1 142 ? -20.131 4.351 23.062 1.00 98.38 142 ARG A O 1
ATOM 1105 N N . ALA A 1 143 ? -19.415 2.681 21.721 1.00 98.31 143 ALA A N 1
ATOM 1106 C CA . ALA A 1 143 ? -20.356 1.672 22.207 1.00 98.31 143 ALA A CA 1
ATOM 1107 C C . ALA A 1 143 ? -20.196 1.398 23.715 1.00 98.31 143 ALA A C 1
ATOM 1109 O O . ALA A 1 143 ? -21.185 1.334 24.441 1.00 98.31 143 ALA A O 1
ATOM 1110 N N . ILE A 1 144 ? -18.958 1.310 24.222 1.00 98.19 144 ILE A N 1
ATOM 1111 C CA . ILE A 1 144 ? -18.700 1.140 25.664 1.00 98.19 144 ILE A CA 1
ATOM 1112 C C . ILE A 1 144 ? -19.215 2.345 26.462 1.00 98.19 144 ILE A C 1
ATOM 1114 O O . ILE A 1 144 ? -19.834 2.170 27.509 1.00 98.19 144 ILE A O 1
ATOM 1118 N N . MET A 1 145 ? -18.984 3.572 25.985 1.00 98.25 145 MET A N 1
ATOM 1119 C CA . MET A 1 145 ? -19.491 4.771 26.659 1.00 98.25 145 MET A CA 1
ATOM 1120 C C . MET A 1 145 ? -21.021 4.842 26.659 1.00 98.25 145 MET A C 1
ATOM 1122 O O . MET A 1 145 ? -21.597 5.335 27.625 1.00 98.25 145 MET A O 1
ATOM 1126 N N . GLU A 1 146 ? -21.681 4.393 25.593 1.00 98.19 146 GLU A N 1
ATOM 1127 C CA . GLU A 1 146 ? -23.143 4.272 25.546 1.00 98.19 146 GLU A CA 1
ATOM 1128 C C . GLU A 1 146 ? -23.640 3.233 26.558 1.00 98.19 146 GLU A C 1
ATOM 1130 O O . GLU A 1 146 ? -24.468 3.575 27.400 1.00 98.19 146 GLU A O 1
ATOM 1135 N N . GLY A 1 147 ? -23.033 2.042 26.602 1.00 98.12 147 GLY A N 1
ATOM 1136 C CA . GLY A 1 147 ? -23.367 1.017 27.596 1.00 98.12 147 GLY A CA 1
ATOM 1137 C C . GLY A 1 147 ? -23.149 1.473 29.047 1.00 98.12 147 GLY A C 1
ATOM 1138 O O . GLY A 1 147 ? -23.983 1.216 29.910 1.00 98.12 147 GLY A O 1
ATOM 1139 N N . LEU A 1 148 ? -22.077 2.223 29.332 1.00 97.31 148 LEU A N 1
ATOM 1140 C CA . LEU A 1 148 ? -21.851 2.808 30.663 1.00 97.31 148 LEU A CA 1
ATOM 1141 C C . LEU A 1 148 ? -22.912 3.854 31.035 1.00 97.31 148 LEU A C 1
ATOM 1143 O O . LEU A 1 148 ? -23.272 3.970 32.207 1.00 97.31 148 LEU A O 1
ATOM 1147 N N . ARG A 1 149 ? -23.421 4.622 30.063 1.00 97.94 149 ARG A N 1
ATOM 1148 C CA . ARG A 1 149 ? -24.520 5.572 30.305 1.00 97.94 149 ARG A CA 1
ATOM 1149 C C . ARG A 1 149 ? -25.828 4.847 30.597 1.00 97.94 149 ARG A C 1
ATOM 1151 O O . ARG A 1 149 ? -26.538 5.266 31.507 1.00 97.94 149 ARG A O 1
ATOM 1158 N N . GLU A 1 150 ? -26.122 3.773 29.869 1.00 97.56 150 GLU A N 1
ATOM 1159 C CA . GLU A 1 150 ? -27.296 2.926 30.111 1.00 97.56 150 GLU A CA 1
ATOM 1160 C C . GLU A 1 150 ? -27.235 2.282 31.501 1.00 97.56 150 GLU A C 1
ATOM 1162 O O . GLU A 1 150 ? -28.167 2.442 32.286 1.00 97.56 150 GLU A O 1
ATOM 1167 N N . GLN A 1 151 ? -26.100 1.678 31.867 1.00 97.00 151 GLN A N 1
ATOM 1168 C CA . GLN A 1 151 ? -25.883 1.124 33.210 1.00 97.00 151 GLN A CA 1
ATOM 1169 C C . GLN A 1 151 ? -25.981 2.191 34.307 1.00 97.00 151 GLN A C 1
ATOM 1171 O O . GLN A 1 151 ? -26.540 1.942 35.375 1.00 97.00 151 GLN A O 1
ATOM 1176 N N . GLY A 1 152 ? -25.467 3.397 34.051 1.00 97.44 152 GLY A N 1
ATOM 1177 C CA . GLY A 1 152 ? -25.629 4.533 34.957 1.00 97.44 152 GLY A CA 1
ATOM 1178 C C . GLY A 1 152 ? -27.101 4.902 35.158 1.00 97.44 152 GLY A C 1
ATOM 1179 O O . GLY A 1 152 ? -27.536 5.096 36.293 1.00 97.44 152 GLY A O 1
ATOM 1180 N N . ALA A 1 153 ? -27.888 4.938 34.079 1.00 97.31 153 ALA A N 1
ATOM 1181 C CA . ALA A 1 153 ? -29.324 5.195 34.149 1.00 97.31 153 ALA A CA 1
ATOM 1182 C C . ALA A 1 153 ? -30.067 4.087 34.919 1.00 97.31 153 ALA A C 1
ATOM 1184 O O . ALA A 1 153 ? -30.867 4.394 35.805 1.00 97.31 153 ALA A O 1
ATOM 1185 N N . GLU A 1 154 ? -29.759 2.813 34.662 1.00 96.94 154 GLU A N 1
ATOM 1186 C CA . GLU A 1 154 ? -30.306 1.677 35.418 1.00 96.94 154 GLU A CA 1
ATOM 1187 C C . GLU A 1 154 ? -29.972 1.763 36.912 1.00 96.94 154 GLU A C 1
ATOM 1189 O O . GLU A 1 154 ? -30.855 1.575 37.753 1.00 96.94 154 GLU A O 1
ATOM 1194 N N . GLY A 1 155 ? -28.731 2.122 37.251 1.00 97.31 155 GLY A N 1
ATOM 1195 C CA . GLY A 1 155 ? -28.300 2.351 38.630 1.00 97.31 155 GLY A CA 1
ATOM 1196 C C . GLY A 1 155 ? -29.133 3.431 39.324 1.00 97.31 155 GLY A C 1
ATOM 1197 O O . GLY A 1 155 ? -29.679 3.188 40.401 1.00 97.31 155 GLY A O 1
ATOM 1198 N N . THR A 1 156 ? -29.322 4.588 38.677 1.00 97.50 156 THR A N 1
ATOM 1199 C CA . THR A 1 156 ? -30.168 5.666 39.229 1.00 97.50 156 THR A CA 1
ATOM 1200 C C . THR A 1 156 ? -31.636 5.249 39.376 1.00 97.50 156 THR A C 1
ATOM 1202 O O . THR A 1 156 ? -32.293 5.620 40.350 1.00 97.50 156 THR A O 1
ATOM 1205 N N . ALA A 1 157 ? -32.160 4.430 38.459 1.00 97.06 157 ALA A N 1
ATOM 1206 C CA . ALA A 1 157 ? -33.522 3.909 38.543 1.00 97.06 157 ALA A CA 1
ATOM 1207 C C . ALA A 1 157 ? -33.691 2.904 39.697 1.00 97.06 157 ALA A C 1
ATOM 1209 O O . ALA A 1 157 ? -34.716 2.914 40.386 1.00 97.06 157 ALA A O 1
ATOM 1210 N N . LEU A 1 158 ? -32.692 2.049 39.939 1.00 96.44 158 LEU A N 1
ATOM 1211 C CA . LEU A 1 158 ? -32.672 1.134 41.084 1.00 96.44 158 LEU A CA 1
ATOM 1212 C C . LEU A 1 158 ? -32.579 1.893 42.411 1.00 96.44 158 LEU A C 1
ATOM 1214 O O . LEU A 1 158 ? -33.318 1.574 43.342 1.00 96.44 158 LEU A O 1
ATOM 1218 N N . GLU A 1 159 ? -31.746 2.928 42.490 1.00 96.88 159 GLU A N 1
ATOM 1219 C CA . GLU A 1 159 ? -31.645 3.793 43.670 1.00 96.88 159 GLU A CA 1
ATOM 1220 C C . GLU A 1 159 ? -32.977 4.508 43.969 1.00 96.88 159 GLU A C 1
ATOM 1222 O O . GLU A 1 159 ? -33.453 4.520 45.111 1.00 96.88 159 GLU A O 1
ATOM 1227 N N . ALA A 1 160 ? -33.655 5.019 42.935 1.00 97.38 160 ALA A N 1
ATOM 1228 C CA . ALA A 1 160 ? -34.993 5.599 43.062 1.00 97.38 160 ALA A CA 1
ATOM 1229 C C . ALA A 1 160 ? -36.036 4.573 43.558 1.00 97.38 160 ALA A C 1
ATOM 1231 O O . ALA A 1 160 ? -36.896 4.894 44.380 1.00 97.38 160 ALA A O 1
ATOM 1232 N N . ARG A 1 161 ? -35.952 3.313 43.112 1.00 97.44 161 ARG A N 1
ATOM 1233 C CA . ARG A 1 161 ? -36.826 2.231 43.602 1.00 97.44 161 ARG A CA 1
ATOM 1234 C C . ARG A 1 161 ? -36.555 1.880 45.063 1.00 97.44 161 ARG A C 1
ATOM 1236 O O . ARG A 1 161 ? -37.502 1.756 45.836 1.00 97.44 161 ARG A O 1
ATOM 1243 N N . LEU A 1 162 ? -35.287 1.741 45.449 1.00 97.31 162 LEU A N 1
ATOM 1244 C CA . LEU A 1 162 ? -34.897 1.425 46.826 1.00 97.31 162 LEU A CA 1
ATOM 1245 C C . LEU A 1 162 ? -35.289 2.539 47.797 1.00 97.31 162 LEU A C 1
ATOM 1247 O O . LEU A 1 162 ? -35.827 2.251 48.865 1.00 97.31 162 LEU A O 1
ATOM 1251 N N . SER A 1 163 ? -35.090 3.802 47.416 1.00 97.25 163 SER A N 1
ATOM 1252 C CA . SER A 1 163 ? -35.559 4.943 48.213 1.00 97.25 163 SER A CA 1
ATOM 1253 C C . SER A 1 163 ? -37.089 4.976 48.323 1.00 97.25 163 SER A C 1
ATOM 1255 O O . SER A 1 163 ? -37.618 5.237 49.406 1.00 97.25 163 SER A O 1
ATOM 1257 N N . GLY A 1 164 ? -37.810 4.616 47.254 1.00 97.75 164 GLY A N 1
ATOM 1258 C CA . GLY A 1 164 ? -39.260 4.412 47.281 1.00 97.75 164 GLY A CA 1
ATOM 1259 C C . GLY A 1 164 ? -39.700 3.336 48.281 1.00 97.75 164 GLY A C 1
ATOM 1260 O O . GLY A 1 164 ? -40.577 3.597 49.111 1.00 97.75 164 GLY A O 1
ATOM 1261 N N . PHE A 1 165 ? -39.056 2.164 48.262 1.00 97.44 165 PHE A N 1
ATOM 1262 C CA . PHE A 1 165 ? -39.324 1.088 49.224 1.00 97.44 165 PHE A CA 1
ATOM 1263 C C . PHE A 1 165 ? -38.981 1.491 50.658 1.00 97.44 165 PHE A C 1
ATOM 1265 O O . PHE A 1 165 ? -39.771 1.237 51.563 1.00 97.44 165 PHE A O 1
ATOM 1272 N N . ALA A 1 166 ? -37.855 2.172 50.882 1.00 96.56 166 ALA A N 1
ATOM 1273 C CA . ALA A 1 166 ? -37.490 2.673 52.204 1.00 96.56 166 ALA A CA 1
ATOM 1274 C C . ALA A 1 166 ? -38.558 3.636 52.758 1.00 96.56 166 ALA A C 1
ATOM 1276 O O . ALA A 1 166 ? -38.963 3.518 53.915 1.00 96.56 166 ALA A O 1
ATOM 1277 N N . ALA A 1 167 ? -39.083 4.537 51.920 1.00 96.88 167 ALA A N 1
ATOM 1278 C CA . ALA A 1 167 ? -40.165 5.447 52.297 1.00 96.88 167 ALA A CA 1
ATOM 1279 C C . ALA A 1 167 ? -41.510 4.730 52.526 1.00 96.88 167 ALA A C 1
ATOM 1281 O O . ALA A 1 167 ? -42.343 5.188 53.312 1.00 96.88 167 ALA A O 1
ATOM 1282 N N . GLU A 1 168 ? -41.777 3.627 51.828 1.00 97.44 168 GLU A N 1
ATOM 1283 C CA . GLU A 1 168 ? -42.956 2.789 52.067 1.00 97.44 168 GLU A CA 1
ATOM 1284 C C . GLU A 1 168 ? -42.850 2.005 53.379 1.00 97.44 168 GLU A C 1
ATOM 1286 O O . GLU A 1 168 ? -43.791 2.030 54.173 1.00 97.44 168 GLU A O 1
ATOM 1291 N N . ILE A 1 169 ? -41.690 1.403 53.653 1.00 97.00 169 ILE A N 1
ATOM 1292 C CA . ILE A 1 169 ? -41.402 0.713 54.914 1.00 97.00 169 ILE A CA 1
ATOM 1293 C C . ILE A 1 169 ? -41.544 1.689 56.083 1.00 97.00 169 ILE A C 1
ATOM 1295 O O . ILE A 1 169 ? -42.277 1.385 57.022 1.00 97.00 169 ILE A O 1
ATOM 1299 N N . ALA A 1 170 ? -40.951 2.885 55.998 1.00 96.88 170 ALA A N 1
ATOM 1300 C CA . ALA A 1 170 ? -41.095 3.913 57.030 1.00 96.88 170 ALA A CA 1
ATOM 1301 C C . ALA A 1 170 ? -42.573 4.253 57.305 1.00 96.88 170 ALA A C 1
ATOM 1303 O O . ALA A 1 170 ? -43.011 4.249 58.453 1.00 96.88 170 ALA A O 1
ATOM 1304 N N . ARG A 1 171 ? -43.384 4.437 56.252 1.00 97.81 171 ARG A N 1
ATOM 1305 C CA . ARG A 1 171 ? -44.834 4.666 56.391 1.00 97.81 171 ARG A CA 1
ATOM 1306 C C . ARG A 1 171 ? -45.570 3.467 56.992 1.00 97.81 171 ARG A C 1
ATOM 1308 O O . ARG A 1 171 ? -46.558 3.665 57.696 1.00 97.81 171 ARG A O 1
ATOM 1315 N N . SER A 1 172 ? -45.149 2.240 56.688 1.00 97.25 172 SER A N 1
ATOM 1316 C CA . SER A 1 172 ? -45.747 1.029 57.259 1.00 97.25 172 SER A CA 1
ATOM 1317 C C . SER A 1 172 ? -45.444 0.887 58.752 1.00 97.25 172 SER A C 1
ATOM 1319 O O . SER A 1 172 ? -46.356 0.569 59.512 1.00 97.25 172 SER A O 1
ATOM 1321 N N . ILE A 1 173 ? -44.217 1.219 59.171 1.00 96.69 173 ILE A N 1
ATOM 1322 C CA . ILE A 1 173 ? -43.795 1.255 60.576 1.00 96.69 173 ILE A CA 1
ATOM 1323 C C . ILE A 1 173 ? -44.603 2.318 61.323 1.00 96.69 173 ILE A C 1
ATOM 1325 O O . ILE A 1 173 ? -45.260 1.984 62.301 1.00 96.69 173 ILE A O 1
ATOM 1329 N N . ASP A 1 174 ? -44.700 3.544 60.795 1.00 97.44 174 ASP A N 1
ATOM 1330 C CA . ASP A 1 174 ? -45.512 4.613 61.401 1.00 97.44 174 ASP A CA 1
ATOM 1331 C C . ASP A 1 174 ? -46.986 4.212 61.593 1.00 97.44 174 ASP A C 1
ATOM 1333 O O . ASP A 1 174 ? -47.629 4.592 62.575 1.00 97.44 174 ASP A O 1
ATOM 1337 N N . ARG A 1 175 ? -47.566 3.473 60.635 1.00 97.25 175 ARG A N 1
ATOM 1338 C CA . ARG A 1 175 ? -48.940 2.954 60.753 1.00 97.25 175 ARG A CA 1
ATOM 1339 C C . ARG A 1 175 ? -49.035 1.865 61.816 1.00 97.25 175 ARG A C 1
ATOM 1341 O O . ARG A 1 175 ? -49.991 1.882 62.586 1.00 97.25 175 ARG A O 1
ATOM 1348 N N . ALA A 1 176 ? -48.075 0.943 61.851 1.00 95.69 176 ALA A N 1
ATOM 1349 C CA . ALA A 1 176 ? -48.020 -0.113 62.853 1.00 95.69 176 ALA A CA 1
ATOM 1350 C C . ALA A 1 176 ? -47.861 0.470 64.265 1.00 95.69 176 ALA A C 1
ATOM 1352 O O . ALA A 1 176 ? -48.590 0.064 65.163 1.00 95.69 176 ALA A O 1
ATOM 1353 N N . ASP A 1 177 ? -47.011 1.484 64.440 1.00 97.00 177 ASP A N 1
ATOM 1354 C CA . ASP A 1 177 ? -46.806 2.179 65.714 1.00 97.00 177 ASP A CA 1
ATOM 1355 C C . ASP A 1 177 ? -48.071 2.911 66.175 1.00 97.00 177 ASP A C 1
ATOM 1357 O O . ASP A 1 177 ? -48.445 2.840 67.348 1.00 97.00 177 ASP A O 1
ATOM 1361 N N . LYS A 1 178 ? -48.785 3.576 65.255 1.00 96.94 178 LYS A N 1
ATOM 1362 C CA . LYS A 1 178 ? -50.083 4.203 65.559 1.00 96.94 178 LYS A CA 1
ATOM 1363 C C . LYS A 1 178 ? -51.134 3.172 65.964 1.00 96.94 178 LYS A C 1
ATOM 1365 O O . LYS A 1 178 ? -51.786 3.364 66.988 1.00 96.94 178 LYS A O 1
ATOM 1370 N N . ALA A 1 179 ? -51.257 2.075 65.218 1.00 96.19 179 ALA A N 1
ATOM 1371 C CA . ALA A 1 179 ? -52.187 0.992 65.538 1.00 96.19 179 ALA A CA 1
ATOM 1372 C C . ALA A 1 179 ? -51.837 0.319 66.878 1.00 96.19 179 ALA A C 1
ATOM 1374 O O . ALA A 1 179 ? -52.719 0.050 67.694 1.00 96.19 179 ALA A O 1
ATOM 1375 N N . ALA A 1 180 ? -50.547 0.111 67.156 1.00 95.75 180 ALA A N 1
ATOM 1376 C CA . ALA A 1 180 ? -50.073 -0.395 68.437 1.00 95.75 180 ALA A CA 1
ATOM 1377 C C . ALA A 1 180 ? -50.435 0.569 69.578 1.00 95.75 180 ALA A C 1
ATOM 1379 O O . ALA A 1 180 ? -50.993 0.140 70.588 1.00 95.75 180 ALA A O 1
ATOM 1380 N N . ALA A 1 181 ? -50.208 1.875 69.406 1.00 96.12 181 ALA A N 1
ATOM 1381 C CA . ALA A 1 181 ? -50.579 2.885 70.395 1.00 96.12 181 ALA A CA 1
ATOM 1382 C C . ALA A 1 181 ? -52.098 2.954 70.641 1.00 96.12 181 ALA A C 1
ATOM 1384 O O . ALA A 1 181 ? -52.524 3.121 71.785 1.00 96.12 181 ALA A O 1
ATOM 1385 N N . GLU A 1 182 ? -52.919 2.815 69.599 1.00 96.06 182 GLU A N 1
ATOM 1386 C CA . GLU A 1 182 ? -54.381 2.733 69.714 1.00 96.06 182 GLU A CA 1
ATOM 1387 C C . GLU A 1 182 ? -54.813 1.475 70.475 1.00 96.06 182 GLU A C 1
ATOM 1389 O O . GLU A 1 182 ? -55.531 1.591 71.469 1.00 96.06 182 GLU A O 1
ATOM 1394 N N . SER A 1 183 ? -54.284 0.302 70.112 1.00 94.44 183 SER A N 1
ATOM 1395 C CA . SER A 1 183 ? -54.582 -0.960 70.805 1.00 94.44 183 SER A CA 1
ATOM 1396 C C . SER A 1 183 ? -54.186 -0.931 72.288 1.00 94.44 183 SER A C 1
ATOM 1398 O O . SER A 1 183 ? -54.923 -1.426 73.142 1.00 94.44 183 SER A O 1
ATOM 1400 N N . LEU A 1 184 ? -53.065 -0.281 72.630 1.00 95.25 184 LEU A N 1
ATOM 1401 C CA . LEU A 1 184 ? -52.638 -0.081 74.016 1.00 95.25 184 LEU A CA 1
ATOM 1402 C C . LEU A 1 184 ? -53.598 0.836 74.785 1.00 95.25 184 LEU A C 1
ATOM 1404 O O . LEU A 1 184 ? -53.881 0.568 75.954 1.00 95.25 184 LEU A O 1
ATOM 1408 N N . ARG A 1 185 ? -54.125 1.896 74.154 1.00 95.81 185 ARG A N 1
ATOM 1409 C CA . ARG A 1 185 ? -55.141 2.770 74.771 1.00 95.81 185 ARG A CA 1
ATOM 1410 C C . ARG A 1 185 ? -56.458 2.036 74.994 1.00 95.81 185 ARG A C 1
ATOM 1412 O O . ARG A 1 185 ? -57.047 2.183 76.062 1.00 95.81 185 ARG A O 1
ATOM 1419 N N . GLU A 1 186 ? -56.908 1.247 74.022 1.00 94.81 186 GLU A N 1
ATOM 1420 C CA . GLU A 1 186 ? -58.116 0.425 74.152 1.00 94.81 186 GLU A CA 1
ATOM 1421 C C . GLU A 1 186 ? -57.966 -0.612 75.269 1.00 94.81 186 GLU A C 1
ATOM 1423 O O . GLU A 1 186 ? -58.833 -0.718 76.139 1.00 94.81 186 GLU A O 1
ATOM 1428 N N . ALA A 1 187 ? -56.833 -1.319 75.306 1.00 92.88 187 ALA A N 1
ATOM 1429 C CA . ALA A 1 187 ? -56.519 -2.273 76.363 1.00 92.88 187 ALA A CA 1
ATOM 1430 C C . ALA A 1 187 ? -56.471 -1.600 77.745 1.00 92.88 187 ALA A C 1
ATOM 1432 O O . ALA A 1 187 ? -57.064 -2.114 78.693 1.00 92.88 187 ALA A O 1
ATOM 1433 N N . ALA A 1 188 ? -55.833 -0.430 77.864 1.00 93.44 188 ALA A N 1
ATOM 1434 C CA . ALA A 1 188 ? -55.823 0.346 79.104 1.00 93.44 188 ALA A CA 1
ATOM 1435 C C . ALA A 1 188 ? -57.244 0.753 79.533 1.00 93.44 188 ALA A C 1
ATOM 1437 O O . ALA A 1 188 ? -57.615 0.558 80.690 1.00 93.44 188 ALA A O 1
ATOM 1438 N N . GLY A 1 189 ? -58.073 1.222 78.594 1.00 95.25 189 GLY A N 1
ATOM 1439 C CA . GLY A 1 189 ? -59.474 1.560 78.854 1.00 95.25 189 GLY A CA 1
ATOM 1440 C C . GLY A 1 189 ? -60.307 0.364 79.327 1.00 95.25 189 GLY A C 1
ATOM 1441 O O . GLY A 1 189 ? -61.112 0.498 80.251 1.00 95.25 189 GLY A O 1
ATOM 1442 N N . LEU A 1 190 ? -60.089 -0.826 78.757 1.00 94.94 190 LEU A N 1
ATOM 1443 C CA . LEU A 1 190 ? -60.720 -2.071 79.212 1.00 94.94 190 LEU A CA 1
ATOM 1444 C C . LEU A 1 190 ? -60.245 -2.479 80.613 1.00 94.94 190 LEU A C 1
ATOM 1446 O O . LEU A 1 190 ? -61.059 -2.897 81.442 1.00 94.94 190 LEU A O 1
ATOM 1450 N N . VAL A 1 191 ? -58.952 -2.339 80.911 1.00 93.31 191 VAL A N 1
ATOM 1451 C CA . VAL A 1 191 ? -58.404 -2.588 82.255 1.00 93.31 191 VAL A CA 1
ATOM 1452 C C . VAL A 1 191 ? -59.024 -1.633 83.279 1.00 93.31 191 VAL A C 1
ATOM 1454 O O . VAL A 1 191 ? -59.458 -2.070 84.345 1.00 93.31 191 VAL A O 1
ATOM 1457 N N . ASP A 1 192 ? -59.163 -0.350 82.954 1.00 93.88 192 ASP A N 1
ATOM 1458 C CA . ASP A 1 192 ? -59.808 0.620 83.842 1.00 93.88 192 ASP A CA 1
ATOM 1459 C C . ASP A 1 192 ? -61.307 0.335 84.019 1.00 93.88 192 ASP A C 1
ATOM 1461 O O . ASP A 1 192 ? -61.825 0.378 85.141 1.00 93.88 192 ASP A O 1
ATOM 1465 N N . ALA A 1 193 ? -62.012 -0.033 82.945 1.00 92.94 193 ALA A N 1
ATOM 1466 C CA . ALA A 1 193 ? -63.426 -0.399 82.996 1.00 92.94 193 ALA A CA 1
ATOM 1467 C C . ALA A 1 193 ? -63.670 -1.668 83.831 1.00 92.94 193 ALA A C 1
ATOM 1469 O O . ALA A 1 193 ? -64.589 -1.700 84.659 1.00 92.94 193 ALA A O 1
ATOM 1470 N N . THR A 1 194 ? -62.836 -2.698 83.658 1.00 92.00 194 THR A N 1
ATOM 1471 C CA . THR A 1 194 ? -62.891 -3.933 84.457 1.00 92.00 194 THR A CA 1
ATOM 1472 C C . THR A 1 194 ? -62.544 -3.654 85.914 1.00 92.00 194 THR A C 1
ATOM 1474 O O . THR A 1 194 ? -63.297 -4.071 86.795 1.00 92.00 194 THR A O 1
ATOM 1477 N N . ARG A 1 195 ? -61.501 -2.862 86.198 1.00 93.31 195 ARG A N 1
ATOM 1478 C CA . ARG A 1 195 ? -61.162 -2.408 87.557 1.00 93.31 195 ARG A CA 1
ATOM 1479 C C . ARG A 1 195 ? -62.325 -1.660 88.210 1.00 93.31 195 ARG A C 1
ATOM 1481 O O . ARG A 1 195 ? -62.666 -1.949 89.356 1.00 93.31 195 ARG A O 1
ATOM 1488 N N . ALA A 1 196 ? -62.974 -0.742 87.496 1.00 92.00 196 ALA A N 1
ATOM 1489 C CA . ALA A 1 196 ? -64.151 -0.025 87.988 1.00 92.00 196 ALA A CA 1
ATOM 1490 C C . ALA A 1 196 ? -65.354 -0.961 88.213 1.00 92.00 196 ALA A C 1
ATOM 1492 O O . ALA A 1 196 ? -66.103 -0.794 89.178 1.00 92.00 196 ALA A O 1
ATOM 1493 N N . GLY A 1 197 ? -65.548 -1.958 87.345 1.00 92.81 197 GLY A N 1
ATOM 1494 C CA . GLY A 1 197 ? -66.527 -3.033 87.529 1.00 92.81 197 GLY A CA 1
ATOM 1495 C C . GLY A 1 197 ? -66.272 -3.839 88.804 1.00 92.81 197 GLY A C 1
ATOM 1496 O O . GLY A 1 197 ? -67.176 -3.976 89.629 1.00 92.81 197 GLY A O 1
ATOM 1497 N N . VAL A 1 198 ? -65.030 -4.279 89.015 1.00 91.44 198 VAL A N 1
ATOM 1498 C CA . VAL A 1 198 ? -64.603 -5.005 90.218 1.00 91.44 198 VAL A CA 1
ATOM 1499 C C . VAL A 1 198 ? -64.813 -4.148 91.463 1.00 91.44 198 VAL A C 1
ATOM 1501 O O . VAL A 1 198 ? -65.464 -4.603 92.397 1.00 91.44 198 VAL A O 1
ATOM 1504 N N . LEU A 1 199 ? -64.376 -2.886 91.469 1.00 92.62 199 LEU A N 1
ATOM 1505 C CA . LEU A 1 199 ? -64.589 -1.978 92.602 1.00 92.62 199 LEU A CA 1
ATOM 1506 C C . LEU A 1 199 ? -66.078 -1.766 92.914 1.00 92.62 199 LEU A C 1
ATOM 1508 O O . LEU A 1 199 ? -66.457 -1.728 94.084 1.00 92.62 199 LEU A O 1
ATOM 1512 N N . ARG A 1 200 ? -66.940 -1.659 91.893 1.00 90.75 200 ARG A N 1
ATOM 1513 C CA . ARG A 1 200 ? -68.399 -1.600 92.085 1.00 90.75 200 ARG A CA 1
ATOM 1514 C C . ARG A 1 200 ? -68.947 -2.895 92.676 1.00 90.75 200 ARG A C 1
ATOM 1516 O O . ARG A 1 200 ? -69.766 -2.824 93.587 1.00 90.75 200 ARG A O 1
ATOM 1523 N N . SER A 1 201 ? -68.483 -4.051 92.202 1.00 89.94 201 SER A N 1
ATOM 1524 C CA . SER A 1 201 ? -68.888 -5.353 92.744 1.00 89.94 201 SER A CA 1
ATOM 1525 C C . SER A 1 201 ? -68.423 -5.548 94.190 1.00 89.94 201 SER A C 1
ATOM 1527 O O . SER A 1 201 ? -69.198 -6.037 95.002 1.00 89.94 201 SER A O 1
ATOM 1529 N N . ILE A 1 202 ? -67.220 -5.070 94.537 1.00 89.31 202 ILE A N 1
ATOM 1530 C CA . ILE A 1 202 ? -66.691 -5.066 95.906 1.00 89.31 202 ILE A CA 1
ATOM 1531 C C . ILE A 1 202 ? -67.564 -4.176 96.786 1.00 89.31 202 ILE A C 1
ATOM 1533 O O . ILE A 1 202 ? -68.048 -4.647 97.803 1.00 89.31 202 ILE A O 1
ATOM 1537 N N . LYS A 1 203 ? -67.855 -2.933 96.379 1.00 90.25 203 LYS A N 1
ATOM 1538 C CA . LYS A 1 203 ? -68.740 -2.038 97.148 1.00 90.25 203 LYS A CA 1
ATOM 1539 C C . LYS A 1 203 ? -70.152 -2.600 97.314 1.00 90.25 203 LYS A C 1
ATOM 1541 O O . LYS A 1 203 ? -70.759 -2.447 98.370 1.00 90.25 203 LYS A O 1
ATOM 1546 N N . ALA A 1 204 ? -70.701 -3.231 96.275 1.00 87.56 204 ALA A N 1
ATOM 1547 C CA . ALA A 1 204 ? -71.995 -3.899 96.359 1.00 87.56 204 ALA A CA 1
ATOM 1548 C C . ALA A 1 204 ? -71.938 -5.078 97.341 1.00 87.56 204 ALA A C 1
ATOM 1550 O O . ALA A 1 204 ? -72.818 -5.192 98.190 1.00 87.56 204 ALA A O 1
ATOM 1551 N N . ALA A 1 205 ? -70.878 -5.890 97.278 1.00 84.94 205 ALA A N 1
ATOM 1552 C CA . ALA A 1 205 ? -70.635 -6.977 98.214 1.00 84.94 205 ALA A CA 1
ATOM 1553 C C . ALA A 1 205 ? -70.491 -6.452 99.651 1.00 84.94 205 ALA A C 1
ATOM 1555 O O . ALA A 1 205 ? -71.194 -6.933 100.529 1.00 84.94 205 ALA A O 1
ATOM 1556 N N . GLU A 1 206 ? -69.684 -5.419 99.892 1.00 87.81 206 GLU A N 1
ATOM 1557 C CA . GLU A 1 206 ? -69.549 -4.744 101.190 1.00 87.81 206 GLU A CA 1
ATOM 1558 C C . GLU A 1 206 ? -70.895 -4.242 101.707 1.00 87.81 206 GLU A C 1
ATOM 1560 O O . GLU A 1 206 ? -71.219 -4.466 102.868 1.00 87.81 206 GLU A O 1
ATOM 1565 N N . LYS A 1 207 ? -71.721 -3.633 100.848 1.00 86.81 207 LYS A N 1
ATOM 1566 C CA . LYS A 1 207 ? -73.069 -3.189 101.216 1.00 86.81 207 LYS A CA 1
ATOM 1567 C C . LYS A 1 207 ? -73.979 -4.364 101.581 1.00 86.81 207 LYS A C 1
ATOM 1569 O O . LYS A 1 207 ? -74.698 -4.277 102.570 1.00 86.81 207 LYS A O 1
ATOM 1574 N N . THR A 1 208 ? -73.949 -5.462 100.822 1.00 83.12 208 THR A N 1
ATOM 1575 C CA . THR A 1 208 ? -74.708 -6.676 101.173 1.00 83.12 208 THR A CA 1
ATOM 1576 C C . THR A 1 208 ? -74.195 -7.321 102.455 1.00 83.12 208 THR A C 1
ATOM 1578 O O . THR A 1 208 ? -74.987 -7.805 103.251 1.00 83.12 208 THR A O 1
ATOM 1581 N N . LEU A 1 209 ? -72.884 -7.290 102.696 1.00 78.81 209 LEU A N 1
ATOM 1582 C CA . L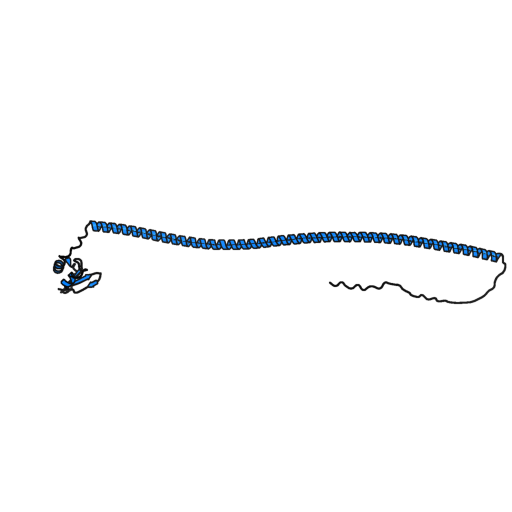EU A 1 209 ? -72.256 -7.840 103.892 1.00 78.81 209 LEU A CA 1
ATOM 1583 C C . LEU A 1 209 ? -72.584 -6.973 105.112 1.00 78.81 209 LEU A C 1
ATOM 1585 O O . LEU A 1 209 ? -72.892 -7.516 106.163 1.00 78.81 209 LEU A O 1
ATOM 1589 N N . ALA A 1 210 ? -72.613 -5.648 104.958 1.00 77.25 210 ALA A N 1
ATOM 1590 C CA . ALA A 1 210 ? -73.100 -4.712 105.966 1.00 77.25 210 ALA A CA 1
ATOM 1591 C C . ALA A 1 210 ? -74.587 -4.940 106.270 1.00 77.25 210 ALA A C 1
ATOM 1593 O O . ALA A 1 210 ? -74.938 -5.045 107.439 1.00 77.25 210 ALA A O 1
ATOM 1594 N N . ALA A 1 211 ? -75.431 -5.119 105.247 1.00 75.69 211 ALA A N 1
ATOM 1595 C CA . ALA A 1 211 ? -76.841 -5.466 105.427 1.00 75.69 211 ALA A CA 1
ATOM 1596 C C . ALA A 1 211 ? -77.009 -6.808 106.156 1.00 75.69 211 ALA A C 1
ATOM 1598 O O . ALA A 1 211 ? -77.799 -6.892 107.084 1.00 75.69 211 ALA A O 1
ATOM 1599 N N . LEU A 1 212 ? -76.213 -7.830 105.819 1.00 73.38 212 LEU A N 1
ATOM 1600 C CA . LEU A 1 212 ? -76.202 -9.114 106.528 1.00 73.38 212 LEU A CA 1
ATOM 1601 C C . LEU A 1 212 ? -75.676 -8.988 107.965 1.00 73.38 212 LEU A C 1
ATOM 1603 O O . LEU A 1 212 ? -76.134 -9.708 108.842 1.00 73.38 212 LEU A O 1
ATOM 1607 N N . VAL A 1 213 ? -74.707 -8.108 108.236 1.00 72.50 213 VAL A N 1
ATOM 1608 C CA . VAL A 1 213 ? -74.212 -7.832 109.597 1.00 72.50 213 VAL A CA 1
ATOM 1609 C C . VAL A 1 213 ? -75.261 -7.081 110.414 1.00 72.50 213 VAL A C 1
ATOM 1611 O O . VAL A 1 213 ? -75.424 -7.385 111.590 1.00 72.50 213 VAL A O 1
ATOM 1614 N N . GLU A 1 214 ? -76.003 -6.161 109.805 1.00 65.06 214 GLU A N 1
ATOM 1615 C CA . GLU A 1 214 ? -77.114 -5.434 110.425 1.00 65.06 214 GLU A CA 1
ATOM 1616 C C . GLU A 1 214 ? -78.319 -6.360 110.674 1.00 65.06 214 GLU A C 1
ATOM 1618 O O . GLU A 1 214 ? -78.885 -6.366 111.768 1.00 65.06 214 GLU A O 1
ATOM 1623 N N . GLU A 1 215 ? -78.628 -7.247 109.725 1.00 58.59 215 GLU A N 1
ATOM 1624 C CA . GLU A 1 215 ? -79.609 -8.333 109.855 1.00 58.59 215 GLU A CA 1
ATOM 1625 C C . GLU A 1 215 ? -79.184 -9.340 110.941 1.00 58.59 215 GLU A C 1
ATOM 1627 O O . GLU A 1 215 ? -80.008 -9.842 111.699 1.00 58.59 215 GLU A O 1
ATOM 1632 N N . ARG A 1 216 ? -77.876 -9.567 111.118 1.00 54.34 216 ARG A N 1
ATOM 1633 C CA . ARG A 1 216 ? -77.308 -10.413 112.184 1.00 54.34 216 ARG A CA 1
ATOM 1634 C C . ARG A 1 216 ? -77.169 -9.697 113.535 1.00 54.34 216 ARG A C 1
ATOM 1636 O O . ARG A 1 216 ? -77.106 -10.366 114.562 1.00 54.34 216 ARG A O 1
ATOM 1643 N N . ALA A 1 217 ? -77.133 -8.366 113.559 1.00 54.44 217 ALA A N 1
ATOM 1644 C CA . ALA A 1 217 ? -77.187 -7.553 114.776 1.00 54.44 217 ALA A CA 1
ATOM 1645 C C . ALA A 1 217 ? -78.629 -7.388 115.291 1.00 54.44 217 ALA A C 1
ATOM 1647 O O . ALA A 1 217 ? -78.837 -7.232 116.493 1.00 54.44 217 ALA A O 1
ATOM 1648 N N . SER A 1 218 ? -79.621 -7.477 114.400 1.00 47.19 218 SER A N 1
ATOM 1649 C CA . SER A 1 218 ? -81.054 -7.478 114.727 1.00 47.19 218 SER A CA 1
ATOM 1650 C C . SER A 1 218 ? -81.630 -8.888 114.943 1.00 47.19 218 SER A C 1
ATOM 1652 O O . SER A 1 218 ? -82.593 -9.046 115.693 1.00 47.19 218 SER A O 1
ATOM 1654 N N . ALA A 1 219 ? -80.997 -9.932 114.402 1.00 40.22 219 ALA A N 1
ATOM 1655 C CA . ALA A 1 219 ? -81.280 -11.330 114.718 1.00 40.22 219 ALA A CA 1
ATOM 1656 C C . ALA A 1 219 ? -80.248 -11.887 115.714 1.00 40.22 219 ALA A C 1
ATOM 1658 O O . ALA A 1 219 ? -79.244 -12.496 115.343 1.00 40.22 219 ALA A O 1
ATOM 1659 N N . GLY A 1 220 ? -80.501 -11.711 117.012 1.00 38.84 220 GLY A N 1
ATOM 1660 C CA . GLY A 1 220 ? -79.739 -12.403 118.046 1.00 38.84 220 GLY A CA 1
ATOM 16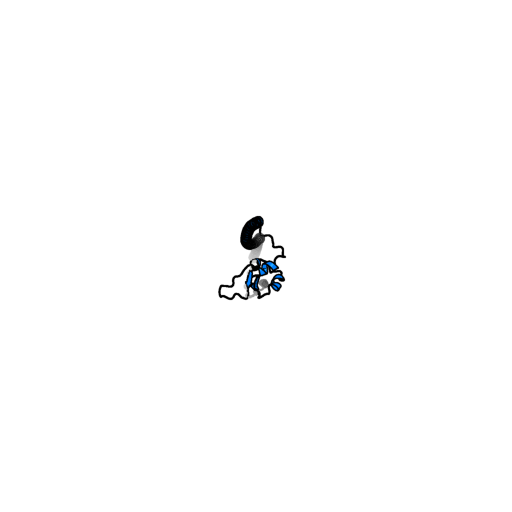61 C C . GLY A 1 220 ? -79.875 -13.924 117.920 1.00 38.84 220 GLY A C 1
ATOM 1662 O O . GLY A 1 220 ? -80.888 -14.474 118.333 1.00 38.84 220 GLY A O 1
ATOM 1663 N N . ALA A 1 221 ? -78.854 -14.603 117.386 1.00 34.28 221 ALA A N 1
ATOM 1664 C CA . ALA A 1 221 ? -78.514 -15.999 117.694 1.00 34.28 221 ALA A CA 1
ATOM 1665 C C . ALA A 1 221 ? -77.200 -16.440 117.006 1.00 34.28 221 ALA A C 1
ATOM 1667 O O . ALA A 1 221 ? -76.974 -16.137 115.832 1.00 34.28 221 ALA A O 1
ATOM 1668 N N . PRO A 1 222 ? -76.340 -17.225 117.684 1.00 46.22 222 PRO A N 1
ATOM 1669 C CA . PRO A 1 222 ? -75.151 -17.816 117.083 1.00 46.22 222 PRO A CA 1
ATOM 1670 C C . PRO A 1 222 ? -75.505 -19.131 116.366 1.00 46.22 222 PRO A C 1
ATOM 1672 O O . PRO A 1 222 ? -76.269 -19.930 116.912 1.00 46.22 222 PRO A O 1
ATOM 1675 N N . PRO A 1 223 ? -74.889 -19.457 115.216 1.00 39.44 223 PRO A N 1
ATOM 1676 C CA . PRO A 1 223 ? -74.867 -20.824 114.739 1.00 39.44 223 PRO A CA 1
ATOM 1677 C C . PRO A 1 223 ? -73.526 -21.511 114.992 1.00 39.44 223 PRO A C 1
ATOM 1679 O O . PRO A 1 223 ? -72.448 -20.922 115.070 1.00 39.44 223 PRO A O 1
ATOM 1682 N N . LYS A 1 224 ? -73.692 -22.816 115.161 1.00 40.91 224 LYS A N 1
ATOM 1683 C CA . LYS A 1 224 ? -72.788 -23.833 115.667 1.00 40.91 224 LYS A CA 1
ATOM 1684 C C . LYS A 1 224 ? -71.655 -24.195 114.706 1.00 40.91 224 LYS A C 1
ATOM 1686 O O . LYS A 1 224 ? -71.773 -24.116 113.490 1.00 40.91 224 LYS A O 1
ATOM 1691 N N . LYS A 1 225 ? -70.601 -24.721 115.335 1.00 46.16 225 LYS A N 1
ATOM 1692 C CA . LYS A 1 225 ? -69.523 -25.542 114.772 1.00 46.16 225 LYS A CA 1
ATOM 1693 C C . LYS A 1 225 ? -70.047 -26.656 113.849 1.00 46.16 225 LYS A C 1
ATOM 1695 O O . LYS A 1 225 ? -70.971 -27.377 114.211 1.00 46.16 225 LYS A O 1
ATOM 1700 N N . GLY A 1 226 ? -69.334 -26.862 112.745 1.00 34.72 226 GLY A N 1
ATOM 1701 C CA . GLY A 1 226 ? -69.398 -28.010 111.834 1.00 34.72 226 GLY A CA 1
ATOM 1702 C C . GLY A 1 226 ? -68.825 -27.554 110.491 1.00 34.72 226 GLY A C 1
ATOM 1703 O O . GLY A 1 226 ? -69.111 -26.451 110.063 1.00 34.72 226 GLY A O 1
ATOM 1704 N N . GLY A 1 227 ? -67.953 -28.239 109.775 1.00 36.69 227 GLY A N 1
ATOM 1705 C CA . GLY A 1 227 ? -67.371 -29.563 109.857 1.00 36.69 227 GLY A CA 1
ATOM 1706 C C . GLY A 1 227 ? -66.441 -29.674 108.640 1.00 36.69 227 GLY A C 1
ATOM 1707 O O . GLY A 1 227 ? -66.545 -28.912 107.682 1.00 36.69 227 GLY A O 1
ATOM 1708 N N . ARG A 1 228 ? -65.483 -30.591 108.726 1.00 45.06 228 ARG A N 1
ATOM 1709 C CA . ARG A 1 228 ? -64.497 -30.958 107.699 1.00 45.06 228 ARG A CA 1
ATOM 1710 C C . ARG A 1 228 ? -65.104 -31.072 106.287 1.00 45.06 228 ARG A C 1
ATOM 1712 O O . ARG A 1 228 ? -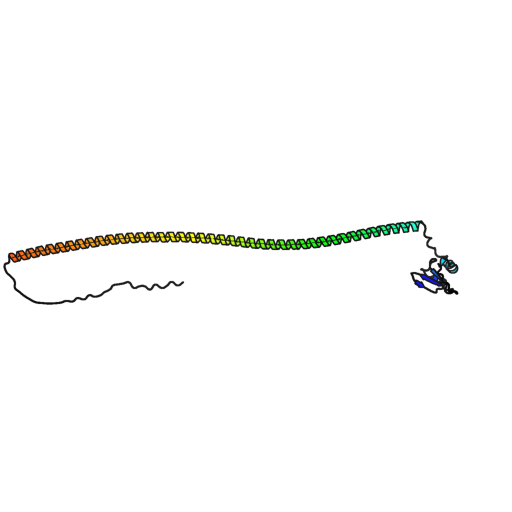66.153 -31.683 106.150 1.00 45.06 228 ARG A O 1
ATOM 1719 N N . HIS A 1 229 ? -64.360 -30.668 105.252 1.00 39.22 229 HIS A N 1
ATOM 1720 C CA . HIS A 1 229 ? -63.897 -31.605 104.217 1.00 39.22 229 HIS A CA 1
ATOM 1721 C C . HIS A 1 229 ? -62.877 -30.984 103.254 1.00 39.22 229 HIS A C 1
ATOM 1723 O O . HIS A 1 229 ? -63.082 -29.938 102.651 1.00 39.22 229 HIS A O 1
ATOM 1729 N N . ALA A 1 230 ? -61.768 -31.704 103.106 1.00 49.34 230 ALA A N 1
ATOM 1730 C CA . ALA A 1 230 ? -60.800 -31.567 102.038 1.00 49.34 230 ALA A CA 1
ATOM 1731 C C . ALA A 1 230 ? -61.418 -31.926 100.678 1.00 49.34 230 ALA A C 1
ATOM 1733 O O . ALA A 1 230 ? -62.103 -32.944 100.579 1.00 49.34 230 ALA A O 1
ATOM 1734 N N . ARG A 1 231 ? -61.059 -31.196 99.614 1.00 45.16 231 ARG A N 1
ATOM 1735 C CA . ARG A 1 231 ? -60.891 -31.794 98.281 1.00 45.16 231 ARG A CA 1
ATOM 1736 C C . ARG A 1 231 ? -60.000 -30.928 97.390 1.00 45.16 231 ARG A C 1
ATOM 1738 O O . ARG A 1 231 ? -60.411 -29.897 96.875 1.00 45.16 231 ARG A O 1
ATOM 1745 N N . ARG A 1 232 ? -58.765 -31.401 97.194 1.00 51.22 232 ARG A N 1
ATOM 1746 C CA . ARG A 1 232 ? -57.953 -31.116 96.004 1.00 51.22 232 ARG A CA 1
ATOM 1747 C C . ARG A 1 232 ? -58.792 -31.439 94.765 1.00 51.22 232 ARG A C 1
ATOM 1749 O O . ARG A 1 232 ? -59.214 -32.585 94.623 1.00 51.22 232 ARG A O 1
ATOM 1756 N N . VAL A 1 233 ? -58.931 -30.491 93.844 1.00 47.22 233 VAL A N 1
ATOM 1757 C CA . VAL A 1 233 ? -59.158 -30.806 92.430 1.00 47.22 233 VAL A CA 1
ATOM 1758 C C . VAL A 1 233 ? -58.057 -30.126 91.633 1.00 47.22 233 VAL A C 1
ATOM 1760 O O . VAL A 1 233 ? -58.000 -28.914 91.470 1.00 47.22 233 VAL A O 1
ATOM 1763 N N . ARG A 1 234 ? -57.130 -30.983 91.223 1.00 50.59 234 ARG A N 1
ATOM 1764 C CA . ARG A 1 234 ? -56.118 -30.791 90.197 1.00 50.59 234 ARG A CA 1
ATOM 1765 C C . ARG A 1 234 ? -56.886 -30.723 88.873 1.00 50.59 234 ARG A C 1
ATOM 1767 O O . ARG A 1 234 ? -57.516 -31.716 88.521 1.00 50.59 234 ARG A O 1
ATOM 1774 N N . GLN A 1 235 ? -56.863 -29.593 88.173 1.00 43.16 235 GLN A N 1
ATOM 1775 C CA . GLN A 1 235 ? -57.323 -29.524 86.786 1.00 43.16 235 GLN A CA 1
ATOM 1776 C C . GLN A 1 235 ? -56.153 -29.107 85.901 1.00 43.16 235 GLN A C 1
ATOM 1778 O O . GLN A 1 235 ? -55.332 -28.268 86.263 1.00 43.16 235 GLN A O 1
ATOM 1783 N N . GLN A 1 236 ? -56.016 -29.872 84.830 1.00 40.97 236 GLN A N 1
ATOM 1784 C CA . GLN A 1 236 ? -54.824 -30.057 84.029 1.00 40.97 236 GLN A CA 1
ATOM 1785 C C . GLN A 1 236 ? -54.516 -28.809 83.199 1.00 40.97 236 GLN A C 1
ATOM 1787 O O . GLN A 1 236 ? -55.379 -28.299 82.493 1.00 40.97 236 GLN A O 1
ATOM 1792 N N . LEU A 1 237 ? -53.257 -28.374 83.250 1.00 43.00 237 LEU A N 1
ATOM 1793 C CA . LEU A 1 237 ? -52.629 -27.625 82.168 1.00 43.00 237 LEU A CA 1
ATOM 1794 C C . LEU A 1 237 ? -52.543 -28.568 80.961 1.00 43.00 237 LEU A C 1
ATOM 1796 O O . LEU A 1 237 ? -51.722 -29.485 80.955 1.00 43.00 237 LEU A O 1
ATOM 1800 N N . ALA A 1 238 ? -53.423 -28.380 79.982 1.00 45.00 238 ALA A N 1
ATOM 1801 C CA . ALA A 1 238 ? -53.214 -28.894 78.637 1.00 45.00 238 ALA A CA 1
ATOM 1802 C C . ALA A 1 238 ? -52.237 -27.946 77.915 1.00 45.00 238 ALA A C 1
ATOM 1804 O O . ALA A 1 238 ? -52.489 -26.739 77.886 1.00 45.00 238 ALA A O 1
ATOM 1805 N N . PRO A 1 239 ? -51.120 -28.442 77.358 1.00 48.25 239 PRO A N 1
ATOM 1806 C CA . PRO A 1 239 ? -50.310 -27.689 76.420 1.00 48.25 239 PRO A CA 1
ATOM 1807 C C . PRO A 1 239 ? -50.950 -27.857 75.042 1.00 48.25 239 PRO A C 1
ATOM 1809 O O . PRO A 1 239 ? -50.715 -28.850 74.359 1.00 48.25 239 PRO A O 1
ATOM 1812 N N . SER A 1 240 ? -51.804 -26.918 74.654 1.00 45.97 240 SER A N 1
ATOM 1813 C CA . SER A 1 240 ? -52.365 -26.883 73.308 1.00 45.97 240 SER A CA 1
ATOM 1814 C C . SER A 1 240 ? -51.868 -25.627 72.612 1.00 45.97 240 SER A C 1
ATOM 1816 O O . SER A 1 240 ? -52.295 -24.519 72.916 1.00 45.97 240 SER A O 1
ATOM 1818 N N . GLU A 1 241 ? -50.935 -25.866 71.693 1.00 46.75 241 GLU A N 1
ATOM 1819 C CA . GLU A 1 241 ? -50.847 -25.157 70.418 1.00 46.75 241 GLU A CA 1
ATOM 1820 C C . GLU A 1 241 ? -50.369 -23.700 70.486 1.00 46.75 241 GLU A C 1
ATOM 1822 O O . GLU A 1 241 ? -51.059 -22.747 70.137 1.00 46.75 241 GLU A O 1
ATOM 1827 N N . LEU A 1 242 ? -49.076 -23.555 70.796 1.00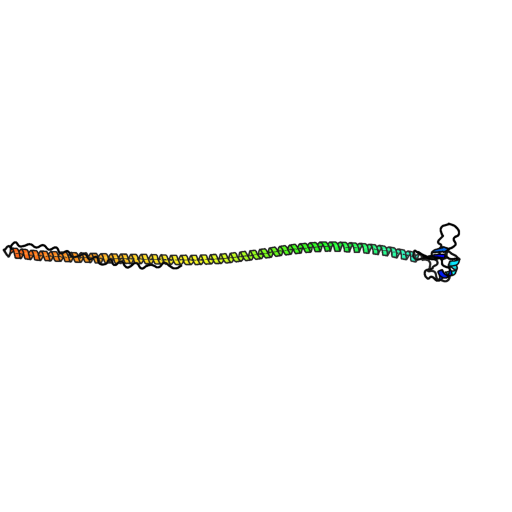 44.38 242 LEU A N 1
ATOM 1828 C CA . LEU A 1 242 ? -48.220 -22.641 70.036 1.00 44.38 242 LEU A CA 1
ATOM 1829 C C . LEU A 1 242 ? -48.259 -23.089 68.565 1.00 44.38 242 LEU A C 1
ATOM 1831 O O . LEU A 1 242 ? -47.422 -23.871 68.119 1.00 44.38 242 LEU A O 1
ATOM 1835 N N . GLY A 1 243 ? -49.272 -22.629 67.832 1.00 50.38 243 GLY A N 1
ATOM 1836 C CA . GLY A 1 243 ? -49.294 -22.652 66.376 1.00 50.38 243 GLY A CA 1
ATOM 1837 C C . GLY A 1 243 ? -48.220 -21.707 65.848 1.00 50.38 243 GLY A C 1
ATOM 1838 O O . GLY A 1 243 ? -48.511 -20.578 65.461 1.00 50.38 243 GLY A O 1
ATOM 1839 N N . LEU A 1 244 ? -46.965 -22.155 65.877 1.00 52.41 244 LEU A N 1
ATOM 1840 C CA . LEU A 1 244 ? -45.968 -21.668 64.937 1.00 52.41 244 LEU A CA 1
ATOM 1841 C C . LEU A 1 244 ? -46.442 -22.093 63.540 1.00 52.41 244 LEU A C 1
ATOM 1843 O O . LEU A 1 244 ? -46.704 -23.281 63.351 1.00 52.41 244 LEU A O 1
ATOM 1847 N N . PRO A 1 245 ? -46.585 -21.174 62.571 1.00 60.19 245 PRO A N 1
ATOM 1848 C CA . PRO A 1 245 ? -46.780 -21.584 61.192 1.00 60.19 245 PRO A CA 1
ATOM 1849 C C . PRO A 1 245 ? -45.564 -22.403 60.748 1.00 60.19 245 PRO A C 1
ATOM 1851 O O . PRO A 1 245 ? -44.420 -22.009 60.995 1.00 60.19 245 PRO A O 1
ATOM 1854 N N . ASP A 1 246 ? -45.834 -23.548 60.122 1.00 51.00 246 ASP A N 1
ATOM 1855 C CA . ASP A 1 246 ? -44.833 -24.402 59.496 1.00 51.00 246 ASP A CA 1
ATOM 1856 C C . ASP A 1 246 ? -43.885 -23.566 58.631 1.00 51.00 246 ASP A C 1
ATOM 1858 O O . ASP A 1 246 ? -44.303 -22.785 57.770 1.00 51.00 246 ASP A O 1
ATOM 1862 N N . ALA A 1 247 ? -42.586 -23.742 58.868 1.00 52.50 247 ALA A N 1
ATOM 1863 C CA . ALA A 1 247 ? -41.548 -23.253 57.983 1.00 52.50 247 ALA A CA 1
ATOM 1864 C C . ALA A 1 247 ? -41.723 -23.933 56.619 1.00 52.50 247 ALA A C 1
ATOM 1866 O O . ALA A 1 247 ? -41.411 -25.111 56.448 1.00 52.50 247 ALA A O 1
ATOM 1867 N N . VAL A 1 248 ? -42.242 -23.184 55.649 1.00 65.19 248 VAL A N 1
ATOM 1868 C CA . VAL A 1 248 ? -42.264 -23.591 54.244 1.00 65.19 248 VAL A CA 1
ATOM 1869 C C . VAL A 1 248 ? -40.809 -23.745 53.778 1.00 65.19 248 VAL A C 1
ATOM 1871 O O . VAL A 1 248 ? -40.018 -22.817 53.975 1.00 65.19 248 VAL A O 1
ATOM 1874 N N . PRO A 1 249 ? -40.422 -24.881 53.173 1.00 61.91 249 PRO A N 1
ATOM 1875 C CA . PRO A 1 249 ? -39.102 -25.026 52.580 1.00 61.91 249 PRO A CA 1
ATOM 1876 C C . PRO A 1 249 ? -38.990 -24.072 51.386 1.00 61.91 249 PRO A C 1
ATOM 1878 O O . PRO A 1 249 ? -39.701 -24.201 50.393 1.00 61.91 249 PRO A O 1
ATOM 1881 N N . LEU A 1 250 ? -38.108 -23.081 51.511 1.00 61.28 250 LEU A N 1
ATOM 1882 C CA . LEU A 1 250 ? -37.625 -22.286 50.389 1.00 61.28 250 LEU A CA 1
ATOM 1883 C C . LEU A 1 250 ? -36.726 -23.184 49.535 1.00 61.28 250 LEU A C 1
ATOM 1885 O O . LEU A 1 250 ? -35.612 -23.514 49.945 1.00 61.28 250 LEU A O 1
ATOM 1889 N N . ASP A 1 251 ? -37.220 -23.576 48.363 1.00 64.38 251 ASP A N 1
ATOM 1890 C CA . ASP A 1 251 ? -36.388 -24.166 47.318 1.00 64.38 251 ASP A CA 1
ATOM 1891 C C . ASP A 1 251 ? -35.291 -23.167 46.901 1.00 64.38 251 ASP A C 1
ATOM 1893 O O . ASP A 1 251 ? -35.568 -21.970 46.741 1.00 64.38 251 ASP A O 1
ATOM 1897 N N . PRO A 1 252 ? -34.037 -23.619 46.725 1.00 68.62 252 PRO A N 1
ATOM 1898 C CA . PRO A 1 252 ? -32.969 -22.761 46.241 1.00 68.62 252 PRO A CA 1
ATOM 1899 C C . PRO A 1 252 ? -33.207 -22.377 44.770 1.00 68.62 252 PRO A C 1
ATOM 1901 O O . PRO A 1 252 ? -33.693 -23.199 43.989 1.00 68.62 252 PRO A O 1
ATOM 1904 N N . PRO A 1 253 ? -32.831 -21.153 44.357 1.00 64.94 253 PRO A N 1
ATOM 1905 C CA . PRO A 1 253 ? -32.947 -20.739 42.967 1.00 64.94 253 PRO A CA 1
ATOM 1906 C C . PRO A 1 253 ? -32.050 -21.607 42.078 1.00 64.94 253 PRO A C 1
ATOM 1908 O O . PRO A 1 253 ? -30.845 -21.732 42.309 1.00 64.94 253 PRO A O 1
ATOM 1911 N N . SER A 1 254 ? -32.647 -22.200 41.046 1.00 58.50 254 SER A N 1
ATOM 1912 C CA . SER A 1 254 ? -31.920 -22.756 39.909 1.00 58.50 254 SER A CA 1
ATOM 1913 C C . SER A 1 254 ? -31.314 -21.610 39.094 1.00 58.50 254 SER A C 1
ATOM 1915 O O . SER A 1 254 ? -32.037 -20.680 38.737 1.00 58.50 254 SER A O 1
ATOM 1917 N N . PHE A 1 255 ? -30.004 -21.707 38.859 1.00 60.62 255 PHE A N 1
ATOM 1918 C CA . PHE A 1 255 ? -29.159 -20.799 38.075 1.00 60.62 255 PHE A CA 1
ATOM 1919 C C . PHE A 1 255 ? -29.731 -20.412 36.709 1.00 60.62 255 PHE A C 1
ATOM 1921 O O . PHE A 1 255 ? -30.312 -21.298 36.041 1.00 60.62 255 PHE A O 1
#